Protein AF-A0AAD9CSC2-F1 (afdb_monomer)

Secondary structure (DSSP, 8-state):
----------HHHHHHHHHHHHHHHHHTT--GGGGG-HHHHHHHHHH-TT--PPPHHHHHHHHHHHHHHHHHHHHHHHTT-S--------TTTS-HHHHHHHHHHHHHHHH-HHHHHHHHHHHHHTT----PPPPP-TT-TTHHHHHHHHHHHTHHHHHHHHHHHT--PPPPPHHHHHHHHHHHHHHHHHHHHHHHHHHHHHHHHHS------------------

Foldseek 3Di:
DDPDPPDPDDPVVLVVVLVVVLCCCVVVVNDLCCLVDPVSVVVVCVVPVPDDRDDSVVSVVVNVVVVVVVVVVVVVVVVPDPDDDDDDPPQPPQCPPLLVLLLVLLVCCVVDPLLLVQLQVLCVVVVHPRDHQQHADPVDPCSSLSNLVVCLVSVVSSVVSVVVPPDPRDDRDPVSSVSSVVSSVVCVVVVVVVVVVVVVVVVVVVPPPPDPPPDPDDDDDDDDD

Sequence (225 aa):
MFMARYHKRNWVTRKQDLEALVNLILIDTQPFNVVEDVGFRAFVALLDPNYVVPTRQAIKAMVEARYVQERNTAIAEMQKVAAVSLTSDMWMSINMDAYLAARQLVGYFRTSTLAKEKLVLVQKQLGRPTLKLLQEVETHWNSTFHMLQCLVDLREPVGAALASLNTEITTLTSAEFTTISGCLSLQSSFNDATIELSEEKKAATREAPHAPIYEHHVIGNATGP

Mean predicted aligned error: 16.3 Å

Structure (mmCIF, N/CA/C/O backbone):
data_AF-A0AAD9CSC2-F1
#
_entry.id   AF-A0AAD9CSC2-F1
#
loop_
_atom_site.group_PDB
_atom_site.id
_atom_site.type_symbol
_atom_site.label_atom_id
_atom_site.label_alt_id
_atom_site.label_comp_id
_atom_site.label_asym_id
_atom_site.label_entity_id
_atom_site.label_seq_id
_atom_site.pdbx_PDB_ins_code
_atom_site.Cartn_x
_atom_site.Cartn_y
_atom_site.Cartn_z
_atom_site.occupancy
_atom_site.B_iso_or_equiv
_atom_site.auth_seq_id
_atom_site.auth_comp_id
_atom_site.auth_asym_id
_atom_site.auth_atom_id
_atom_site.pdbx_PDB_model_num
ATOM 1 N N . MET A 1 1 ? 35.248 -23.290 -43.717 1.00 34.38 1 MET A N 1
ATOM 2 C CA . MET A 1 1 ? 35.198 -21.841 -44.006 1.00 34.38 1 MET A CA 1
ATOM 3 C C . MET A 1 1 ? 33.730 -21.441 -44.144 1.00 34.38 1 MET A C 1
ATOM 5 O O . MET A 1 1 ? 33.169 -21.535 -45.225 1.00 34.38 1 MET A O 1
ATOM 9 N N . PHE A 1 2 ? 33.065 -21.132 -43.025 1.00 36.50 2 PHE A N 1
ATOM 10 C CA . PHE A 1 2 ? 31.657 -20.716 -43.013 1.00 36.50 2 PHE A CA 1
ATOM 11 C C . PHE A 1 2 ? 31.607 -19.207 -43.271 1.00 36.50 2 PHE A C 1
ATOM 13 O O . PHE A 1 2 ? 31.983 -18.412 -42.415 1.00 36.50 2 PHE A O 1
ATOM 20 N N . MET A 1 3 ? 31.201 -18.811 -44.476 1.00 38.84 3 MET A N 1
ATOM 21 C CA . MET A 1 3 ? 30.923 -17.414 -44.802 1.00 38.84 3 MET A CA 1
ATOM 22 C C . MET A 1 3 ? 29.600 -17.015 -44.143 1.00 38.84 3 MET A C 1
ATOM 24 O O . MET A 1 3 ? 28.523 -17.322 -44.659 1.00 38.84 3 MET A O 1
ATOM 28 N N . ALA A 1 4 ? 29.677 -16.354 -42.986 1.00 45.41 4 ALA A N 1
ATOM 29 C CA . ALA A 1 4 ? 28.527 -15.699 -42.380 1.00 45.41 4 ALA A CA 1
ATOM 30 C C . ALA A 1 4 ? 28.034 -14.607 -43.340 1.00 45.41 4 ALA A C 1
ATOM 32 O O . ALA A 1 4 ? 28.726 -13.624 -43.608 1.00 45.41 4 ALA A O 1
ATOM 33 N N . ARG A 1 5 ? 26.841 -14.810 -43.902 1.00 44.81 5 ARG A N 1
ATOM 34 C CA . ARG A 1 5 ? 26.153 -13.810 -44.718 1.00 44.81 5 ARG A CA 1
ATOM 35 C C . ARG A 1 5 ? 25.786 -12.640 -43.805 1.00 44.81 5 ARG A C 1
ATOM 37 O O . ARG A 1 5 ? 24.760 -12.687 -43.135 1.00 44.81 5 ARG A O 1
ATOM 44 N N . TYR A 1 6 ? 26.611 -11.598 -43.777 1.00 46.75 6 TYR A N 1
ATOM 45 C CA . TYR A 1 6 ? 26.253 -10.325 -43.155 1.00 46.75 6 TYR A CA 1
ATOM 46 C C . TYR A 1 6 ? 25.091 -9.707 -43.944 1.00 46.75 6 TYR A C 1
ATOM 48 O O . TYR A 1 6 ? 25.280 -9.088 -44.992 1.00 46.75 6 TYR A O 1
ATOM 56 N N . HIS A 1 7 ? 23.862 -9.907 -43.469 1.00 55.88 7 HIS A N 1
ATOM 57 C CA . HIS A 1 7 ? 22.732 -9.093 -43.900 1.00 55.88 7 HIS A CA 1
ATOM 58 C C . HIS A 1 7 ? 22.972 -7.656 -43.426 1.00 55.88 7 HIS A C 1
ATOM 60 O O . HIS A 1 7 ? 23.158 -7.412 -42.235 1.00 55.88 7 HIS A O 1
ATOM 66 N N . LYS A 1 8 ? 22.983 -6.694 -44.359 1.00 54.44 8 LYS A N 1
ATOM 67 C CA . LYS A 1 8 ? 22.978 -5.264 -44.023 1.00 54.44 8 LYS A CA 1
ATOM 68 C C . LYS A 1 8 ? 21.738 -4.977 -43.172 1.00 54.44 8 LYS A C 1
ATOM 70 O O . LYS A 1 8 ? 20.613 -5.106 -43.646 1.00 54.44 8 LYS A O 1
ATOM 75 N N . ARG A 1 9 ? 21.964 -4.637 -41.905 1.00 58.47 9 ARG A N 1
ATOM 76 C CA . ARG A 1 9 ? 20.933 -4.395 -40.892 1.00 58.47 9 ARG A CA 1
ATOM 77 C C . ARG A 1 9 ? 20.333 -2.998 -41.115 1.00 58.47 9 ARG A C 1
ATOM 79 O O . ARG A 1 9 ? 21.061 -2.006 -41.136 1.00 58.47 9 ARG A O 1
ATOM 86 N N . ASN A 1 10 ? 19.018 -2.914 -41.324 1.00 62.28 10 ASN A N 1
ATOM 87 C CA . ASN A 1 10 ? 18.316 -1.660 -41.635 1.00 62.28 10 ASN A CA 1
ATOM 88 C C . ASN A 1 10 ? 17.785 -0.966 -40.363 1.00 62.28 10 ASN A C 1
ATOM 90 O O . ASN A 1 10 ? 17.819 -1.515 -39.264 1.00 62.28 10 ASN A O 1
ATOM 94 N N . TRP A 1 11 ? 17.282 0.269 -40.497 1.00 55.19 11 TRP A N 1
ATOM 95 C CA . TRP A 1 11 ? 16.770 1.075 -39.371 1.00 55.19 11 TRP A CA 1
ATOM 96 C C . TRP A 1 11 ? 15.609 0.406 -38.613 1.00 55.19 11 TRP A C 1
ATOM 98 O O . TRP A 1 11 ? 15.526 0.522 -37.394 1.00 55.19 11 TRP A O 1
ATOM 108 N N . VAL A 1 12 ? 14.781 -0.370 -39.322 1.00 61.38 12 VAL A N 1
ATOM 109 C CA . VAL A 1 12 ? 13.680 -1.164 -38.749 1.00 61.38 12 VAL A CA 1
ATOM 110 C C . VAL A 1 12 ? 14.190 -2.158 -37.702 1.00 61.38 12 VAL A C 1
ATOM 112 O O . VAL A 1 12 ? 13.632 -2.236 -36.613 1.00 61.38 12 VAL A O 1
ATOM 115 N N . THR A 1 13 ? 15.300 -2.843 -37.984 1.00 71.06 13 THR A N 1
ATOM 116 C CA . THR A 1 13 ? 15.887 -3.827 -37.065 1.00 71.06 13 THR A CA 1
ATOM 117 C C . THR A 1 13 ? 16.428 -3.161 -35.800 1.00 71.06 13 THR A C 1
ATOM 119 O O . THR A 1 13 ? 16.205 -3.660 -34.707 1.00 71.06 13 THR A O 1
ATOM 122 N N . ARG A 1 14 ? 17.037 -1.971 -35.915 1.00 76.12 14 ARG A N 1
ATOM 123 C CA . ARG A 1 14 ? 17.530 -1.223 -34.742 1.00 76.12 14 ARG A CA 1
ATOM 124 C C . ARG A 1 14 ? 16.412 -0.815 -33.786 1.00 76.12 14 ARG A C 1
ATOM 126 O O . ARG A 1 14 ? 16.603 -0.859 -32.576 1.00 76.12 14 ARG A O 1
ATOM 133 N N . LYS A 1 15 ? 15.250 -0.422 -34.316 1.00 81.19 15 LYS A N 1
ATOM 134 C CA . LYS A 1 15 ? 14.079 -0.104 -33.489 1.00 81.19 15 LYS A CA 1
ATOM 135 C C . LYS A 1 15 ? 13.580 -1.345 -32.735 1.00 81.19 15 LYS A C 1
ATOM 137 O O . LYS A 1 15 ? 13.304 -1.249 -31.546 1.00 81.19 15 LYS A O 1
ATOM 142 N N . GLN A 1 16 ? 13.538 -2.497 -33.404 1.00 86.00 16 GLN A N 1
ATOM 143 C CA . GLN A 1 16 ? 13.148 -3.773 -32.793 1.00 86.00 16 GLN A CA 1
ATOM 144 C C . GLN A 1 16 ? 14.124 -4.209 -31.691 1.00 86.00 16 GLN A C 1
ATOM 146 O O . GLN A 1 16 ? 13.689 -4.630 -30.624 1.00 86.00 16 GLN A O 1
ATOM 151 N N . ASP A 1 17 ? 15.431 -4.046 -31.913 1.00 87.56 17 ASP A N 1
ATOM 152 C CA . ASP A 1 17 ? 16.462 -4.358 -30.914 1.00 87.56 17 ASP A CA 1
ATOM 153 C C . ASP A 1 17 ? 16.302 -3.501 -29.646 1.00 87.56 17 ASP A C 1
ATOM 155 O O . ASP A 1 17 ? 16.429 -3.989 -28.524 1.00 87.56 17 ASP A O 1
ATOM 159 N N . LEU A 1 18 ? 15.988 -2.212 -29.820 1.00 89.12 18 LEU A N 1
ATOM 160 C CA . LEU A 1 18 ? 15.720 -1.289 -28.716 1.00 89.12 18 LEU A CA 1
ATOM 161 C C . LEU A 1 18 ? 14.437 -1.647 -27.955 1.00 89.12 18 LEU A C 1
ATOM 163 O O . LEU A 1 18 ? 14.430 -1.618 -26.726 1.00 89.12 18 LEU A O 1
ATOM 167 N N . GLU A 1 19 ? 13.362 -2.001 -28.660 1.00 90.94 19 GLU A N 1
ATOM 168 C CA . GLU A 1 19 ? 12.115 -2.463 -28.036 1.00 90.94 19 GLU A CA 1
ATOM 169 C C . GLU A 1 19 ? 12.331 -3.758 -27.241 1.00 90.94 19 GLU A C 1
ATOM 171 O O . GLU A 1 19 ? 11.846 -3.874 -26.114 1.00 90.94 19 GLU A O 1
ATOM 176 N N . ALA A 1 20 ? 13.107 -4.702 -27.780 1.00 92.38 20 ALA A N 1
ATOM 177 C CA . ALA A 1 20 ? 13.471 -5.936 -27.090 1.00 92.38 20 ALA A CA 1
ATOM 178 C C . ALA A 1 20 ? 14.294 -5.665 -25.821 1.00 92.38 20 ALA A C 1
ATOM 180 O O . ALA A 1 20 ? 14.020 -6.257 -24.780 1.00 92.38 20 ALA A O 1
ATOM 181 N N . LEU A 1 21 ? 15.244 -4.727 -25.873 1.00 93.25 21 LEU A N 1
ATOM 182 C CA . LEU A 1 21 ? 16.028 -4.327 -24.704 1.00 93.25 21 LEU A CA 1
ATOM 183 C C . LEU A 1 21 ? 15.161 -3.673 -23.617 1.00 93.25 21 LEU A C 1
ATOM 185 O O . LEU A 1 21 ? 15.315 -3.977 -22.437 1.00 93.25 21 LEU A O 1
ATOM 189 N N . VAL A 1 22 ? 14.217 -2.808 -23.997 1.00 92.56 22 VAL A N 1
ATOM 190 C CA . VAL A 1 22 ? 13.257 -2.224 -23.045 1.00 92.56 22 VAL A CA 1
ATOM 191 C C . VAL A 1 22 ? 12.353 -3.310 -22.449 1.00 92.56 22 VAL A C 1
ATOM 193 O O . VAL A 1 22 ? 12.073 -3.274 -21.254 1.00 92.56 22 VAL A O 1
ATOM 196 N N . ASN A 1 23 ? 11.918 -4.290 -23.247 1.00 92.50 23 ASN A N 1
ATOM 197 C CA . ASN A 1 23 ? 11.136 -5.430 -22.760 1.00 92.50 23 ASN A CA 1
ATOM 198 C C . ASN A 1 23 ? 11.913 -6.280 -21.755 1.00 92.50 23 ASN A C 1
ATOM 200 O O . ASN A 1 23 ? 11.358 -6.577 -20.708 1.00 92.50 23 ASN A O 1
ATOM 204 N N . LEU A 1 24 ? 13.176 -6.614 -22.032 1.00 93.75 24 LEU A N 1
ATOM 205 C CA . LEU A 1 24 ? 14.045 -7.337 -21.096 1.00 93.75 24 LEU A CA 1
ATOM 206 C C . LEU A 1 24 ? 14.066 -6.640 -19.726 1.00 93.75 24 LEU A C 1
ATOM 208 O O . LEU A 1 24 ? 13.905 -7.264 -18.686 1.00 93.75 24 LEU A O 1
ATOM 212 N N . ILE A 1 25 ? 14.204 -5.315 -19.728 1.00 91.69 25 ILE A N 1
ATOM 213 C CA . ILE A 1 25 ? 14.265 -4.529 -18.496 1.00 91.69 25 ILE A CA 1
ATOM 214 C C . ILE A 1 25 ? 12.928 -4.522 -17.750 1.00 91.69 25 ILE A C 1
ATOM 216 O O . ILE A 1 25 ? 12.909 -4.665 -16.530 1.00 91.69 25 ILE A O 1
ATOM 220 N N . LEU A 1 26 ? 11.816 -4.353 -18.466 1.00 88.12 26 LEU A N 1
ATOM 221 C CA . LEU A 1 26 ? 10.492 -4.243 -17.853 1.00 88.12 26 LEU A CA 1
ATOM 222 C C . LEU A 1 26 ? 9.924 -5.590 -17.402 1.00 88.12 26 LEU A C 1
ATOM 224 O O . LEU A 1 26 ? 9.388 -5.677 -16.303 1.00 88.12 26 LEU A O 1
ATOM 228 N N . ILE A 1 27 ? 10.023 -6.616 -18.248 1.00 87.88 27 ILE A N 1
ATOM 229 C CA . ILE A 1 27 ? 9.449 -7.944 -18.001 1.00 87.88 27 ILE A CA 1
ATOM 230 C C . ILE A 1 27 ? 10.245 -8.660 -16.913 1.00 87.88 27 ILE A C 1
ATOM 232 O O . ILE A 1 27 ? 9.653 -9.185 -15.975 1.00 87.88 27 ILE A O 1
ATOM 236 N N . ASP A 1 28 ? 11.575 -8.612 -16.995 1.00 91.38 28 ASP A N 1
ATOM 237 C CA . ASP A 1 28 ? 12.443 -9.324 -16.054 1.00 91.38 28 ASP A CA 1
ATOM 238 C C . ASP A 1 28 ? 12.885 -8.439 -14.882 1.00 91.38 28 ASP A C 1
ATOM 240 O O . ASP A 1 28 ? 13.751 -8.826 -14.095 1.00 91.38 28 ASP A O 1
ATOM 244 N N . THR A 1 29 ? 12.301 -7.243 -14.747 1.00 87.88 29 THR A N 1
ATOM 245 C CA . THR A 1 29 ? 12.547 -6.290 -13.648 1.00 87.88 29 THR A CA 1
ATOM 246 C C . THR A 1 29 ? 14.028 -5.952 -13.438 1.00 87.88 29 THR A C 1
ATOM 248 O O . THR A 1 29 ? 14.496 -5.772 -12.313 1.00 87.88 29 THR A O 1
ATOM 251 N N . GLN A 1 30 ? 14.793 -5.872 -14.528 1.00 91.81 30 GLN A N 1
ATOM 252 C CA . GLN A 1 30 ? 16.227 -5.602 -14.453 1.00 91.81 30 GLN A CA 1
ATOM 253 C C . GLN A 1 30 ? 16.498 -4.146 -14.062 1.00 91.81 30 GLN A C 1
ATOM 255 O O . GLN A 1 30 ? 15.767 -3.234 -14.465 1.00 91.81 30 GLN A O 1
ATOM 260 N N . PRO A 1 31 ? 17.579 -3.875 -13.317 1.00 92.50 31 PRO A N 1
ATOM 261 C CA . PRO A 1 31 ? 17.942 -2.508 -12.998 1.00 92.50 31 PRO A CA 1
ATOM 262 C C . PRO A 1 31 ? 18.424 -1.780 -14.264 1.00 92.50 31 PRO A C 1
ATOM 264 O O . PRO A 1 31 ? 19.089 -2.348 -15.128 1.00 92.50 31 PRO A O 1
ATOM 267 N N . PHE A 1 32 ? 18.119 -0.483 -14.389 1.00 89.62 32 PHE A N 1
ATOM 268 C CA . PHE A 1 32 ? 18.434 0.283 -15.609 1.00 89.62 32 PHE A CA 1
ATOM 269 C C . PHE A 1 32 ? 19.929 0.376 -15.936 1.00 89.62 32 PHE A C 1
ATOM 271 O O . PHE A 1 32 ? 20.283 0.718 -17.061 1.00 89.62 32 PHE A O 1
ATOM 278 N N . ASN A 1 33 ? 20.806 0.127 -14.965 1.00 90.88 33 ASN A N 1
ATOM 279 C CA . ASN A 1 33 ? 22.251 0.101 -15.171 1.00 90.88 33 ASN A CA 1
ATOM 280 C C . ASN A 1 33 ? 22.751 -1.202 -15.816 1.00 90.88 33 ASN A C 1
ATOM 282 O O . ASN A 1 33 ? 23.925 -1.253 -16.153 1.00 90.88 33 ASN A O 1
ATOM 286 N N . VAL A 1 34 ? 21.898 -2.203 -16.078 1.00 94.06 34 VAL A N 1
ATOM 287 C CA . VAL A 1 34 ? 22.306 -3.444 -16.770 1.00 94.06 34 VAL A CA 1
ATOM 288 C C . VAL A 1 34 ? 22.978 -3.170 -18.121 1.00 94.06 34 VAL A C 1
ATOM 290 O O . VAL A 1 34 ? 23.914 -3.852 -18.527 1.00 94.06 34 VAL A O 1
ATOM 293 N N . VAL A 1 35 ? 22.570 -2.094 -18.803 1.00 94.94 35 VAL A N 1
ATOM 294 C CA . VAL A 1 35 ? 23.167 -1.658 -20.077 1.00 94.94 35 VAL A CA 1
ATOM 295 C C . VAL A 1 35 ? 24.587 -1.105 -19.927 1.00 94.94 35 VAL A C 1
ATOM 297 O O . VAL A 1 35 ? 25.286 -0.899 -20.917 1.00 94.94 35 VAL A O 1
ATOM 300 N N . GLU A 1 36 ? 25.030 -0.835 -18.703 1.00 94.38 36 GLU A N 1
ATOM 301 C CA . GLU A 1 36 ? 26.369 -0.353 -18.362 1.00 94.38 36 GLU A CA 1
ATOM 302 C C . GLU A 1 36 ? 27.297 -1.484 -17.906 1.00 94.38 36 GLU A C 1
ATOM 304 O O . GLU A 1 36 ? 28.515 -1.309 -17.965 1.00 94.38 36 GLU A O 1
ATOM 309 N N . ASP A 1 37 ? 26.752 -2.654 -17.571 1.00 95.94 37 ASP A N 1
ATOM 310 C CA . ASP A 1 37 ? 27.518 -3.789 -17.071 1.00 95.94 37 ASP A CA 1
ATOM 311 C C . ASP A 1 37 ? 28.494 -4.342 -18.116 1.00 95.94 37 ASP A C 1
ATOM 313 O O . ASP A 1 37 ? 28.163 -4.565 -19.286 1.00 95.94 37 ASP A O 1
ATOM 317 N N . VAL A 1 38 ? 29.720 -4.627 -17.668 1.00 97.00 38 VAL A N 1
ATOM 318 C CA . VAL A 1 38 ? 30.814 -5.095 -18.535 1.00 97.00 38 VAL A CA 1
ATOM 319 C C . VAL A 1 38 ? 30.457 -6.418 -19.217 1.00 97.00 38 VAL A C 1
ATOM 321 O O . VAL A 1 38 ? 30.664 -6.565 -20.421 1.00 97.00 38 VAL A O 1
ATOM 324 N N . GLY A 1 39 ? 29.883 -7.367 -18.468 1.00 97.25 39 GLY A N 1
ATOM 325 C CA . GLY A 1 39 ? 29.480 -8.672 -18.998 1.00 97.25 39 GLY A CA 1
ATOM 326 C C . GLY A 1 39 ? 28.362 -8.565 -20.035 1.00 97.25 39 GLY A C 1
ATOM 327 O O . GLY A 1 39 ? 28.446 -9.181 -21.096 1.00 97.25 39 GLY A O 1
ATOM 328 N N . PHE A 1 40 ? 27.358 -7.724 -19.772 1.00 95.75 40 PHE A N 1
ATOM 329 C CA . PHE A 1 40 ? 26.258 -7.486 -20.703 1.00 95.75 40 PHE A CA 1
ATOM 330 C C . PHE A 1 40 ? 26.754 -6.848 -22.007 1.00 95.75 40 PHE A C 1
ATOM 332 O O . PHE A 1 40 ? 26.443 -7.330 -23.095 1.00 95.75 40 PHE A O 1
ATOM 339 N N . ARG A 1 41 ? 27.604 -5.818 -21.921 1.00 95.81 41 ARG A N 1
ATOM 340 C CA . ARG A 1 41 ? 28.205 -5.175 -23.102 1.00 95.81 41 ARG A CA 1
ATOM 341 C C . ARG A 1 41 ? 29.067 -6.136 -23.915 1.00 95.81 41 ARG A C 1
ATOM 343 O O . ARG A 1 41 ? 28.985 -6.121 -25.140 1.00 95.81 41 ARG A O 1
ATOM 350 N N . ALA A 1 42 ? 29.865 -6.974 -23.252 1.00 96.12 42 ALA A N 1
ATOM 351 C CA . ALA A 1 42 ? 30.676 -7.986 -23.923 1.00 96.12 42 ALA A CA 1
ATOM 352 C C . ALA A 1 42 ? 29.799 -9.011 -24.660 1.00 96.12 42 ALA A C 1
ATOM 354 O O . ALA A 1 42 ? 30.068 -9.338 -25.814 1.00 96.12 42 ALA A O 1
ATOM 355 N N . PHE A 1 43 ? 28.718 -9.466 -24.024 1.00 95.38 43 PHE A N 1
ATOM 356 C CA . PHE A 1 43 ? 27.745 -10.365 -24.638 1.00 95.38 43 PHE A CA 1
ATOM 357 C C . PHE A 1 43 ? 27.076 -9.740 -25.869 1.00 95.38 43 PHE A C 1
ATOM 359 O O . PHE A 1 43 ? 27.062 -10.350 -26.936 1.00 95.38 43 PHE A O 1
ATOM 366 N N . VAL A 1 44 ? 26.585 -8.501 -25.763 1.00 93.38 44 VAL A N 1
ATOM 367 C CA . VAL A 1 44 ? 25.945 -7.806 -26.891 1.00 93.38 44 VAL A CA 1
ATOM 368 C C . VAL A 1 44 ? 26.932 -7.567 -28.034 1.00 93.38 44 VAL A C 1
ATOM 370 O O . VAL A 1 44 ? 26.575 -7.784 -29.188 1.00 93.38 44 VAL A O 1
ATOM 373 N N . ALA A 1 45 ? 28.182 -7.205 -27.734 1.00 91.94 45 ALA A N 1
ATOM 374 C CA . ALA A 1 45 ? 29.220 -7.021 -28.748 1.00 91.94 45 ALA A CA 1
ATOM 375 C C . ALA A 1 45 ? 29.557 -8.320 -29.503 1.00 91.94 45 ALA A C 1
ATOM 377 O O . ALA A 1 45 ? 29.900 -8.263 -30.682 1.00 91.94 45 ALA A O 1
ATOM 378 N N . LEU A 1 46 ? 29.442 -9.487 -28.854 1.00 92.31 46 LEU A N 1
ATOM 379 C CA . LEU A 1 46 ? 29.586 -10.789 -29.517 1.00 92.31 46 LEU A CA 1
ATOM 380 C C . LEU A 1 46 ? 28.399 -11.110 -30.435 1.00 92.31 46 LEU A C 1
ATOM 382 O O . LEU A 1 46 ? 28.593 -11.731 -31.479 1.00 92.31 46 LEU A O 1
ATOM 386 N N . LEU A 1 47 ? 27.185 -10.701 -30.054 1.00 89.25 47 LEU A N 1
ATOM 387 C CA . LEU A 1 47 ? 25.973 -10.916 -30.850 1.00 89.25 47 LEU A CA 1
ATOM 388 C C . LEU A 1 47 ? 25.890 -9.978 -32.060 1.00 89.25 47 LEU A C 1
ATOM 390 O O . LEU A 1 47 ? 25.570 -10.415 -33.165 1.00 89.25 47 LEU A O 1
ATOM 394 N N . ASP A 1 48 ? 26.157 -8.691 -31.852 1.00 86.06 48 ASP A N 1
ATOM 395 C CA . ASP A 1 48 ? 26.233 -7.686 -32.906 1.00 86.06 48 ASP A CA 1
ATOM 396 C C . ASP A 1 48 ? 27.296 -6.628 -32.568 1.00 86.06 48 ASP A C 1
ATOM 398 O O . ASP A 1 48 ? 27.025 -5.688 -31.814 1.00 86.06 48 ASP A O 1
ATOM 402 N N . PRO A 1 49 ? 28.488 -6.718 -33.184 1.00 88.25 49 PRO A N 1
ATOM 403 C CA . PRO A 1 49 ? 29.563 -5.753 -32.973 1.00 88.25 49 PRO A CA 1
ATOM 404 C C . PRO A 1 49 ? 29.214 -4.313 -33.374 1.00 88.25 49 PRO A C 1
ATOM 406 O O . PRO A 1 49 ? 29.869 -3.377 -32.923 1.00 88.25 49 PRO A O 1
ATOM 409 N N . ASN A 1 50 ? 28.215 -4.117 -34.242 1.00 86.56 50 ASN A N 1
ATOM 410 C CA . ASN A 1 50 ? 27.806 -2.791 -34.712 1.00 86.56 50 ASN A CA 1
ATOM 411 C C . ASN A 1 50 ? 26.669 -2.193 -33.874 1.00 86.56 50 ASN A C 1
ATOM 413 O O . ASN A 1 50 ? 26.281 -1.042 -34.102 1.00 86.56 50 ASN A O 1
ATOM 417 N N . TYR A 1 51 ? 26.101 -2.956 -32.938 1.00 86.62 51 TYR A N 1
ATOM 418 C CA . TYR A 1 51 ? 25.054 -2.457 -32.064 1.00 86.62 51 TYR A CA 1
ATOM 419 C C . TYR A 1 51 ? 25.658 -1.620 -30.937 1.00 86.62 51 TYR A C 1
ATOM 421 O O . TYR A 1 51 ? 26.417 -2.100 -30.095 1.00 86.62 51 TYR A O 1
ATOM 429 N N . VAL A 1 52 ? 25.286 -0.343 -30.902 1.00 89.19 52 VAL A N 1
ATOM 430 C CA . VAL A 1 52 ? 25.681 0.561 -29.824 1.00 89.19 52 VAL A CA 1
ATOM 431 C C . VAL A 1 52 ? 24.652 0.455 -28.710 1.00 89.19 52 VAL A C 1
ATOM 433 O O . VAL A 1 52 ? 23.523 0.926 -28.853 1.00 89.19 52 VAL A O 1
ATOM 436 N N . VAL A 1 53 ? 25.060 -0.153 -27.597 1.00 92.44 53 VAL A N 1
ATOM 437 C CA . VAL A 1 53 ? 24.220 -0.268 -26.402 1.00 92.44 53 VAL A CA 1
ATOM 438 C C . VAL A 1 53 ? 23.847 1.137 -25.899 1.00 92.44 53 VAL A C 1
ATOM 440 O O . VAL A 1 53 ? 24.753 1.942 -25.649 1.00 92.44 53 VAL A O 1
ATOM 443 N N . PRO A 1 54 ? 22.546 1.450 -25.741 1.00 93.75 54 PRO A N 1
ATOM 444 C CA . PRO A 1 54 ? 22.092 2.746 -25.248 1.00 93.75 54 PRO A CA 1
ATOM 445 C C . PRO A 1 54 ? 22.601 3.064 -23.842 1.00 93.75 54 PRO A C 1
ATOM 447 O O . PRO A 1 54 ? 22.937 2.179 -23.056 1.00 93.75 54 PRO A O 1
ATOM 450 N N . THR A 1 55 ? 22.611 4.350 -23.499 1.00 94.44 55 THR A N 1
ATOM 451 C CA . THR A 1 55 ? 22.912 4.782 -22.131 1.00 94.44 55 THR A CA 1
ATOM 452 C C . THR A 1 55 ? 21.730 4.518 -21.206 1.00 94.44 55 THR A C 1
ATOM 454 O O . THR A 1 55 ? 20.573 4.480 -21.641 1.00 94.44 55 THR A O 1
ATOM 457 N N . ARG A 1 56 ? 21.998 4.421 -19.901 1.00 94.31 56 ARG A N 1
ATOM 458 C CA . ARG A 1 56 ? 20.951 4.319 -18.881 1.00 94.31 56 ARG A CA 1
ATOM 459 C C . ARG A 1 56 ? 19.914 5.443 -18.995 1.00 94.31 56 ARG A C 1
ATOM 461 O O . ARG A 1 56 ? 18.723 5.194 -18.826 1.00 94.31 56 ARG A O 1
ATOM 468 N N . GLN A 1 57 ? 20.338 6.675 -19.294 1.00 93.50 57 GLN A N 1
ATOM 469 C CA . GLN A 1 57 ? 19.426 7.814 -19.462 1.00 93.50 57 GLN A CA 1
ATOM 470 C C . GLN A 1 57 ? 18.514 7.640 -20.681 1.00 93.50 57 GLN A C 1
ATOM 472 O O . GLN A 1 57 ? 17.326 7.937 -20.589 1.00 93.50 57 GLN A O 1
ATOM 477 N N . ALA A 1 58 ? 19.044 7.130 -21.797 1.00 92.62 58 ALA A N 1
ATOM 478 C CA . ALA A 1 58 ? 18.246 6.858 -22.989 1.00 92.62 58 ALA A CA 1
ATOM 479 C C . ALA A 1 58 ? 17.194 5.773 -22.716 1.00 92.62 58 ALA A C 1
ATOM 481 O O . ALA A 1 58 ? 16.022 5.967 -23.029 1.00 92.62 58 ALA A O 1
ATOM 482 N N . ILE A 1 59 ? 17.586 4.680 -22.053 1.00 93.38 59 ILE A N 1
ATOM 483 C CA . ILE A 1 59 ? 16.654 3.626 -21.629 1.00 93.38 59 ILE A CA 1
ATOM 484 C C . ILE A 1 59 ? 15.571 4.181 -20.707 1.00 93.38 59 ILE A C 1
ATOM 486 O O . ILE A 1 59 ? 14.392 3.911 -20.921 1.00 93.38 59 ILE A O 1
ATOM 490 N N . LYS A 1 60 ? 15.947 4.995 -19.714 1.00 92.12 60 LYS A N 1
ATOM 491 C CA . LYS A 1 60 ? 14.988 5.616 -18.797 1.00 92.12 60 LYS A CA 1
ATOM 492 C C . LYS A 1 60 ? 13.958 6.463 -19.551 1.00 92.12 60 LYS A C 1
ATOM 494 O O . LYS A 1 60 ? 12.763 6.283 -19.341 1.00 92.12 60 LYS A O 1
ATOM 499 N N . ALA A 1 61 ? 14.406 7.319 -20.470 1.00 92.94 61 ALA A N 1
ATOM 500 C CA . ALA A 1 61 ? 13.515 8.143 -21.286 1.00 92.94 61 ALA A CA 1
ATOM 501 C C . ALA A 1 61 ? 12.574 7.297 -22.165 1.00 92.94 61 ALA A C 1
ATOM 503 O O . ALA A 1 61 ? 11.399 7.623 -22.318 1.00 92.94 61 ALA A O 1
ATOM 504 N N . MET A 1 62 ? 13.066 6.183 -22.717 1.00 91.12 62 MET A N 1
ATOM 505 C CA . MET A 1 62 ? 12.247 5.253 -23.501 1.00 91.12 62 MET A CA 1
ATOM 506 C C . MET A 1 62 ? 11.189 4.541 -22.651 1.00 91.12 62 MET A C 1
ATOM 508 O O . MET A 1 62 ? 10.046 4.404 -23.086 1.00 91.12 62 MET A O 1
ATOM 512 N N . VAL A 1 63 ? 11.549 4.106 -21.441 1.00 91.12 63 VAL A N 1
ATOM 513 C CA . VAL A 1 63 ? 10.614 3.497 -20.484 1.00 91.12 63 VAL A CA 1
ATOM 514 C C . VAL A 1 63 ? 9.531 4.497 -20.078 1.00 91.12 63 VAL A C 1
ATOM 516 O O . VAL A 1 63 ? 8.350 4.159 -20.107 1.00 91.12 63 VAL A O 1
ATOM 519 N N . GLU A 1 64 ? 9.910 5.738 -19.764 1.00 91.88 64 GLU A N 1
ATOM 520 C CA . GLU A 1 64 ? 8.963 6.812 -19.443 1.00 91.88 64 GLU A CA 1
ATOM 521 C C . GLU A 1 64 ? 8.008 7.094 -20.612 1.00 91.88 64 GLU A C 1
ATOM 523 O O . GLU A 1 64 ? 6.795 7.174 -20.413 1.00 91.88 64 GLU A O 1
ATOM 528 N N . ALA A 1 65 ? 8.528 7.176 -21.841 1.00 90.50 65 ALA A N 1
ATOM 529 C CA . ALA A 1 65 ? 7.707 7.372 -23.034 1.00 90.50 65 ALA A CA 1
ATOM 530 C C . ALA A 1 65 ? 6.700 6.227 -23.234 1.00 90.50 65 ALA A C 1
ATOM 532 O O . ALA A 1 65 ? 5.521 6.480 -23.494 1.00 90.50 65 ALA A O 1
ATOM 533 N N . ARG A 1 66 ? 7.139 4.974 -23.051 1.00 88.56 66 ARG A N 1
ATOM 534 C CA . ARG A 1 66 ? 6.262 3.801 -23.136 1.00 88.56 66 ARG A CA 1
ATOM 535 C C . ARG A 1 66 ? 5.183 3.824 -22.059 1.00 88.56 66 ARG A C 1
ATOM 537 O O . ARG A 1 66 ? 4.021 3.604 -22.372 1.00 88.56 66 ARG A O 1
ATOM 544 N N . TYR A 1 67 ? 5.537 4.155 -20.819 1.00 88.62 67 TYR A N 1
ATOM 545 C CA . TYR A 1 67 ? 4.567 4.299 -19.733 1.00 88.62 67 TYR A CA 1
ATOM 546 C C . TYR A 1 67 ? 3.480 5.328 -20.070 1.00 88.62 67 TYR A C 1
ATOM 548 O O . TYR A 1 67 ? 2.295 5.048 -19.905 1.00 88.62 67 TYR A O 1
ATOM 556 N N . VAL A 1 68 ? 3.861 6.505 -20.581 1.00 92.50 68 VAL A N 1
ATOM 557 C CA . VAL A 1 68 ? 2.891 7.542 -20.965 1.00 92.50 68 VAL A CA 1
ATOM 558 C C . VAL A 1 68 ? 1.963 7.052 -22.077 1.00 92.50 68 VAL A C 1
ATOM 560 O O . VAL A 1 68 ? 0.758 7.293 -22.005 1.00 92.50 68 VAL A O 1
ATOM 563 N N . GLN A 1 69 ? 2.497 6.352 -23.080 1.00 88.88 69 GLN A N 1
ATOM 564 C CA . GLN A 1 69 ? 1.704 5.790 -24.174 1.00 88.88 69 GLN A CA 1
ATOM 565 C C . GLN A 1 69 ? 0.685 4.756 -23.670 1.00 88.88 69 GLN A C 1
ATOM 567 O O . GLN A 1 69 ? -0.505 4.871 -23.973 1.00 88.88 69 GLN A O 1
ATOM 572 N N . GLU A 1 70 ? 1.133 3.778 -22.882 1.00 86.19 70 GLU A N 1
ATOM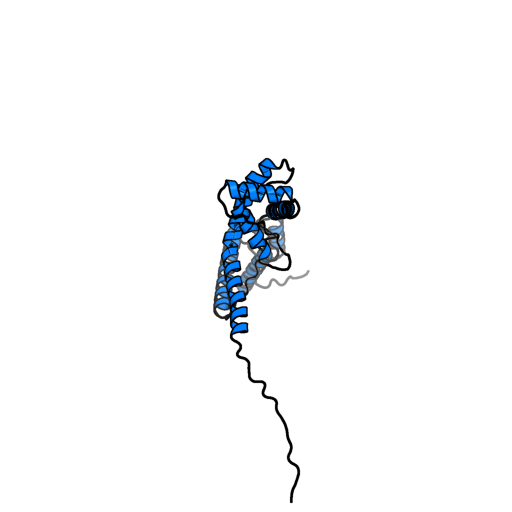 573 C CA . GLU A 1 70 ? 0.266 2.732 -22.323 1.00 86.19 70 GLU A CA 1
ATOM 574 C C . GLU A 1 70 ? -0.792 3.333 -21.391 1.00 86.19 70 GLU A C 1
ATOM 576 O O . GLU A 1 70 ? -1.975 3.021 -21.506 1.00 86.19 70 GLU A O 1
ATOM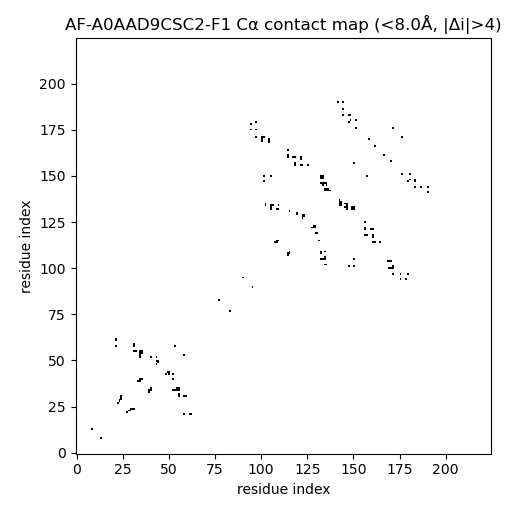 581 N N . ARG A 1 71 ? -0.406 4.285 -20.530 1.00 85.94 71 ARG A N 1
ATOM 582 C CA . ARG A 1 71 ? -1.333 5.004 -19.645 1.00 85.94 71 ARG A CA 1
ATOM 583 C C . ARG A 1 71 ? -2.420 5.729 -20.431 1.00 85.94 71 ARG A C 1
ATOM 585 O O . ARG A 1 71 ? -3.593 5.620 -20.091 1.00 85.94 71 ARG A O 1
ATOM 592 N N . ASN A 1 72 ? -2.045 6.489 -21.458 1.00 91.50 72 ASN A N 1
ATOM 593 C CA . ASN A 1 72 ? -3.013 7.241 -22.257 1.00 91.50 72 ASN A CA 1
ATOM 594 C C . ASN A 1 72 ? -3.970 6.295 -23.002 1.00 91.50 72 ASN A C 1
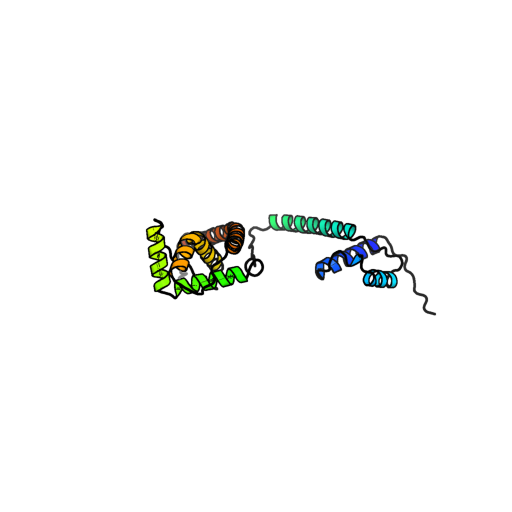ATOM 596 O O . ASN A 1 72 ? -5.159 6.589 -23.103 1.00 91.50 72 ASN A O 1
ATOM 600 N N . THR A 1 73 ? -3.468 5.147 -23.465 1.00 92.31 73 THR A N 1
ATOM 601 C CA . THR A 1 73 ? -4.285 4.090 -24.081 1.00 92.31 73 THR A CA 1
ATOM 602 C C . THR A 1 73 ? -5.270 3.504 -23.069 1.00 92.31 73 THR A C 1
ATOM 604 O O . THR A 1 73 ? -6.468 3.464 -23.335 1.00 92.31 73 THR A O 1
ATOM 607 N N . ALA A 1 74 ? -4.799 3.145 -21.872 1.00 83.62 74 ALA A N 1
ATOM 608 C CA . ALA A 1 74 ? -5.644 2.633 -20.796 1.00 83.62 74 ALA A CA 1
ATOM 609 C C . ALA A 1 74 ? -6.735 3.635 -20.380 1.00 83.62 74 ALA A C 1
ATOM 611 O O . ALA A 1 74 ? -7.883 3.243 -20.200 1.00 83.62 74 ALA A O 1
ATOM 612 N N . ILE A 1 75 ? -6.413 4.932 -20.286 1.00 84.69 75 ILE A N 1
ATOM 613 C CA . ILE A 1 75 ? -7.396 5.992 -19.997 1.00 84.69 75 ILE A CA 1
ATOM 614 C C . ILE A 1 75 ? -8.461 6.069 -21.096 1.00 84.69 75 ILE A C 1
ATOM 616 O O . ILE A 1 75 ? -9.648 6.158 -20.787 1.00 84.69 75 ILE A O 1
ATOM 620 N N . ALA A 1 76 ? -8.059 6.021 -22.368 1.00 91.25 76 ALA A N 1
ATOM 621 C CA . ALA A 1 76 ? -8.992 6.077 -23.490 1.00 91.25 76 ALA A CA 1
ATOM 622 C C . ALA A 1 76 ? -9.929 4.859 -23.531 1.00 91.25 76 ALA A C 1
ATOM 624 O O . ALA A 1 76 ? -11.109 5.010 -23.838 1.00 91.25 76 ALA A O 1
ATOM 625 N N . GLU A 1 77 ? -9.438 3.662 -23.199 1.00 86.19 77 GLU A N 1
ATOM 626 C CA . GLU A 1 77 ? -10.289 2.472 -23.067 1.00 86.19 77 GLU A CA 1
ATOM 627 C C . GLU A 1 77 ? -11.204 2.556 -21.838 1.00 86.19 77 GLU A C 1
ATOM 629 O O . GLU A 1 77 ? -12.383 2.215 -21.916 1.00 86.19 77 GLU A O 1
ATOM 634 N N . MET A 1 78 ? -10.706 3.095 -20.723 1.00 75.31 78 MET A N 1
ATOM 635 C CA . MET A 1 78 ? -11.485 3.285 -19.497 1.00 75.31 78 MET A CA 1
ATOM 636 C C . MET A 1 78 ? -12.646 4.277 -19.675 1.00 75.31 78 MET A C 1
ATOM 638 O O . MET A 1 78 ? -13.683 4.131 -19.040 1.00 75.31 78 MET A O 1
ATOM 642 N N . GLN A 1 79 ? -12.525 5.263 -20.567 1.00 82.06 79 GLN A N 1
ATOM 643 C CA . GLN A 1 79 ? -13.625 6.184 -20.886 1.00 82.06 79 GLN A CA 1
ATOM 644 C C . GLN A 1 79 ? -14.791 5.518 -21.633 1.00 82.06 79 GLN A C 1
ATOM 646 O O . GLN A 1 79 ? -15.881 6.083 -21.684 1.00 82.06 79 GLN A O 1
ATOM 651 N N . LYS A 1 80 ? -14.580 4.339 -22.230 1.00 87.62 80 LYS A N 1
ATOM 652 C CA . LYS A 1 80 ? -15.600 3.631 -23.021 1.00 87.62 80 LYS A CA 1
ATOM 653 C C . LYS A 1 80 ? -16.425 2.645 -22.196 1.00 87.62 80 LYS A C 1
ATOM 655 O O . LYS A 1 80 ? -17.440 2.155 -22.689 1.00 87.62 80 LYS A O 1
ATOM 660 N N . VAL A 1 81 ? -15.985 2.300 -20.986 1.00 82.00 81 VAL A N 1
ATOM 661 C CA . VAL A 1 81 ? -16.642 1.274 -20.167 1.00 82.00 81 VAL A CA 1
ATOM 662 C C . VAL A 1 81 ? -17.723 1.886 -19.277 1.00 82.00 81 VAL A C 1
ATOM 664 O O . VAL A 1 81 ? -17.531 2.937 -18.676 1.00 82.00 81 VAL A O 1
ATOM 667 N N . ALA A 1 82 ? -18.874 1.215 -19.188 1.00 76.12 82 ALA A N 1
ATOM 668 C CA . ALA A 1 82 ? -20.018 1.682 -18.398 1.00 76.12 82 ALA A CA 1
ATOM 669 C C . ALA A 1 82 ? -19.795 1.561 -16.881 1.00 76.12 82 ALA A C 1
ATOM 671 O O . ALA A 1 82 ? -20.404 2.290 -16.105 1.00 76.12 82 ALA A O 1
ATOM 672 N N . ALA A 1 83 ? -18.936 0.630 -16.466 1.00 64.88 83 ALA A N 1
ATOM 673 C CA . ALA A 1 83 ? -18.572 0.406 -15.077 1.00 64.88 83 ALA A CA 1
ATOM 674 C C . ALA A 1 83 ? -17.147 -0.150 -14.995 1.00 64.88 83 ALA A C 1
ATOM 676 O O . ALA A 1 83 ? -16.706 -0.892 -15.876 1.00 64.88 83 ALA A O 1
ATOM 677 N N . VAL A 1 84 ? -16.447 0.183 -13.913 1.00 64.69 84 VAL A N 1
ATOM 678 C CA . VAL A 1 84 ? -15.131 -0.362 -13.567 1.00 64.69 84 VAL A CA 1
ATOM 679 C C . VAL A 1 84 ? -15.195 -0.964 -12.170 1.00 64.69 84 VAL A C 1
ATOM 681 O O . VAL A 1 84 ? -15.786 -0.383 -11.266 1.00 64.69 84 VAL A O 1
ATOM 684 N N . SER A 1 85 ? -14.575 -2.127 -11.980 1.00 52.94 85 SER A N 1
ATOM 685 C CA . SER A 1 85 ? -14.317 -2.681 -10.651 1.00 52.94 85 SER A CA 1
ATOM 686 C C . SER A 1 85 ? -12.841 -2.504 -10.337 1.00 52.94 85 SER A C 1
ATOM 688 O O . SER A 1 85 ? -11.987 -3.023 -11.058 1.00 52.94 85 SER A O 1
ATOM 690 N N . LEU A 1 86 ? -12.535 -1.777 -9.269 1.00 57.00 86 LEU A N 1
ATOM 691 C CA . LEU A 1 86 ? -11.168 -1.584 -8.811 1.00 57.00 86 LEU A CA 1
ATOM 692 C C . LEU A 1 86 ? -10.892 -2.574 -7.681 1.00 57.00 86 LEU A C 1
ATOM 694 O O . LEU A 1 86 ? -11.575 -2.568 -6.662 1.00 57.00 86 LEU A O 1
ATOM 698 N N . THR A 1 87 ? -9.886 -3.421 -7.860 1.00 56.84 87 THR A N 1
ATOM 699 C CA . THR A 1 87 ? -9.419 -4.339 -6.819 1.00 56.84 87 THR A CA 1
ATOM 700 C C . THR A 1 87 ? -8.022 -3.911 -6.410 1.00 56.84 87 THR A C 1
ATOM 702 O O . THR A 1 87 ? -7.098 -3.986 -7.219 1.00 56.84 87 THR A O 1
ATOM 705 N N . SER A 1 88 ? -7.857 -3.441 -5.176 1.00 56.69 88 SER A N 1
ATOM 706 C CA . SER A 1 88 ? -6.535 -3.148 -4.637 1.00 56.69 88 SER A CA 1
ATOM 707 C C . SER A 1 88 ? -6.156 -4.198 -3.603 1.00 56.69 88 SER A C 1
ATOM 709 O O . SER A 1 88 ? -6.718 -4.248 -2.511 1.00 56.69 88 SER A O 1
ATOM 711 N N . ASP A 1 89 ? -5.171 -5.019 -3.954 1.00 52.41 89 ASP A N 1
ATOM 712 C CA . ASP A 1 89 ? -4.328 -5.718 -2.987 1.00 52.41 89 ASP A CA 1
ATOM 713 C C . ASP A 1 89 ? -3.389 -4.681 -2.350 1.00 52.41 89 ASP A C 1
ATOM 715 O O . ASP A 1 89 ? -2.237 -4.517 -2.742 1.00 52.41 89 ASP A O 1
ATOM 719 N N . MET A 1 90 ? -3.931 -3.868 -1.443 1.00 55.09 90 MET A N 1
ATOM 720 C CA . MET A 1 90 ? -3.159 -2.798 -0.799 1.00 55.09 90 MET A CA 1
ATOM 721 C C . MET A 1 90 ? -2.541 -3.255 0.521 1.00 55.09 90 MET A C 1
ATOM 723 O O . MET A 1 90 ? -1.553 -2.699 0.999 1.00 55.09 90 MET A O 1
ATOM 727 N N . TRP A 1 91 ? -3.163 -4.238 1.163 1.00 58.88 91 TRP A N 1
ATOM 728 C CA . TRP A 1 91 ? -2.903 -4.511 2.565 1.00 58.88 91 TRP A CA 1
ATOM 729 C C . TRP A 1 91 ? -1.673 -5.407 2.785 1.00 58.88 91 TRP A C 1
ATOM 731 O O . TRP A 1 91 ? -1.052 -5.335 3.842 1.00 58.88 91 TRP A O 1
ATOM 741 N N . MET A 1 92 ? -1.249 -6.180 1.774 1.00 52.25 92 MET A N 1
ATOM 742 C CA . MET A 1 92 ? -0.140 -7.131 1.925 1.00 52.25 92 MET A CA 1
ATOM 743 C C . MET A 1 92 ? 1.264 -6.513 1.829 1.00 52.25 92 MET A C 1
ATOM 745 O O . MET A 1 92 ? 2.226 -7.164 2.227 1.00 52.25 92 MET A O 1
ATOM 749 N N . SER A 1 93 ? 1.424 -5.279 1.329 1.00 55.41 93 SER A N 1
ATOM 750 C CA . SER A 1 93 ? 2.759 -4.772 0.956 1.00 55.41 93 SER A CA 1
ATOM 751 C C . SER A 1 93 ? 3.319 -3.636 1.815 1.00 55.41 93 SER A C 1
ATOM 753 O O . SER A 1 93 ? 4.535 -3.455 1.814 1.00 55.41 93 SER A O 1
ATOM 755 N N . ILE A 1 94 ? 2.497 -2.833 2.499 1.00 55.09 94 ILE A N 1
ATOM 756 C CA . ILE A 1 94 ? 2.990 -1.541 3.018 1.00 55.09 94 ILE A CA 1
ATOM 757 C C . ILE A 1 94 ? 3.403 -1.613 4.492 1.00 55.09 94 ILE A C 1
ATOM 759 O O . ILE A 1 94 ? 4.346 -0.917 4.864 1.00 55.09 94 ILE A O 1
ATOM 763 N N . ASN A 1 95 ? 2.786 -2.475 5.314 1.00 64.81 95 ASN A N 1
ATOM 764 C CA . ASN A 1 95 ? 3.293 -2.806 6.652 1.00 64.81 95 ASN A CA 1
ATOM 765 C C . ASN A 1 95 ? 2.559 -4.021 7.265 1.00 64.81 95 ASN A C 1
ATOM 767 O O . ASN A 1 95 ? 1.664 -3.858 8.099 1.00 64.81 95 ASN A O 1
ATOM 771 N N . MET A 1 96 ? 2.910 -5.241 6.837 1.00 74.44 96 MET A N 1
ATOM 772 C CA . MET A 1 96 ? 2.329 -6.468 7.411 1.00 74.44 96 MET A CA 1
ATOM 773 C C . MET A 1 96 ? 2.525 -6.541 8.929 1.00 74.44 96 MET A C 1
ATOM 775 O O . MET A 1 96 ? 1.630 -7.003 9.632 1.00 74.44 96 MET A O 1
ATOM 779 N N . ASP A 1 97 ? 3.632 -6.012 9.448 1.00 78.94 97 ASP A N 1
ATOM 780 C CA . ASP A 1 97 ? 3.911 -6.011 10.884 1.00 78.94 97 ASP A CA 1
ATOM 781 C C . ASP A 1 97 ? 2.927 -5.115 11.651 1.00 78.94 97 ASP A C 1
ATOM 783 O O . ASP A 1 97 ? 2.297 -5.573 12.607 1.00 78.94 97 ASP A O 1
ATOM 787 N N . ALA A 1 98 ? 2.689 -3.883 11.180 1.00 81.88 98 ALA A N 1
ATOM 788 C CA . ALA A 1 98 ? 1.698 -2.987 11.788 1.00 81.88 98 ALA A CA 1
ATOM 789 C C . ALA A 1 98 ? 0.279 -3.568 11.731 1.00 81.88 98 ALA A C 1
ATOM 791 O O . ALA A 1 98 ? -0.506 -3.419 12.669 1.00 81.88 98 ALA A O 1
ATOM 792 N N . TYR A 1 99 ? -0.065 -4.251 10.638 1.00 83.31 99 TYR A N 1
ATOM 793 C CA . TYR A 1 99 ? -1.343 -4.943 10.536 1.00 83.31 99 TYR A CA 1
ATOM 794 C C . TYR A 1 99 ? -1.475 -6.081 11.547 1.00 83.31 99 TYR A C 1
ATOM 796 O O . TYR A 1 99 ? -2.487 -6.173 12.246 1.00 83.31 99 TYR A O 1
ATOM 804 N N . LEU A 1 100 ? -0.472 -6.955 11.628 1.00 85.12 100 LEU A N 1
ATOM 805 C CA . LEU A 1 100 ? -0.481 -8.091 12.543 1.00 85.12 100 LEU A CA 1
ATOM 806 C C . LEU A 1 100 ? -0.536 -7.613 13.999 1.00 85.12 100 LEU A C 1
ATOM 808 O O . LEU A 1 100 ? -1.313 -8.157 14.788 1.00 85.12 100 LEU A O 1
ATOM 812 N N . ALA A 1 101 ? 0.190 -6.543 14.333 1.00 85.88 101 ALA A N 1
ATOM 813 C CA . ALA A 1 101 ? 0.114 -5.887 15.635 1.00 85.88 101 ALA A CA 1
ATOM 814 C C . ALA A 1 101 ? -1.292 -5.321 15.911 1.00 85.88 101 ALA A C 1
ATOM 816 O O . ALA A 1 101 ? -1.853 -5.553 16.985 1.00 85.88 101 ALA A O 1
ATOM 817 N N . ALA A 1 102 ? -1.919 -4.655 14.933 1.00 87.81 102 ALA A N 1
ATOM 818 C CA . ALA A 1 102 ? -3.297 -4.175 15.052 1.00 87.81 102 ALA A CA 1
ATOM 819 C C . ALA A 1 102 ? -4.293 -5.328 15.289 1.00 87.81 102 ALA A C 1
ATOM 821 O O . ALA A 1 102 ? -5.126 -5.239 16.196 1.00 87.81 102 ALA A O 1
ATOM 822 N N . ARG A 1 103 ? -4.179 -6.438 14.540 1.00 88.25 103 ARG A N 1
ATOM 823 C CA . ARG A 1 103 ? -4.993 -7.652 14.747 1.00 88.25 103 ARG A CA 1
ATOM 824 C C . ARG A 1 103 ? -4.819 -8.213 16.149 1.00 88.25 103 ARG A C 1
ATOM 826 O O . ARG A 1 103 ? -5.812 -8.542 16.798 1.00 88.25 103 ARG A O 1
ATOM 833 N N . GLN A 1 104 ? -3.578 -8.348 16.610 1.00 88.56 104 GLN A N 1
ATOM 834 C CA . GLN A 1 104 ? -3.274 -8.905 17.926 1.00 88.56 104 GLN A CA 1
ATOM 835 C C . GLN A 1 104 ? -3.866 -8.032 19.036 1.00 88.56 104 GLN A C 1
ATOM 837 O O . GLN A 1 104 ? -4.532 -8.542 19.941 1.00 88.56 104 GLN A O 1
ATOM 842 N N . LEU A 1 105 ? -3.685 -6.715 18.928 1.00 89.88 105 LEU A N 1
ATOM 843 C CA . LEU A 1 105 ? -4.196 -5.739 19.880 1.00 89.88 105 LEU A CA 1
ATOM 844 C C . LEU A 1 105 ? -5.726 -5.776 19.964 1.00 89.88 105 LEU A C 1
ATOM 846 O O . LEU A 1 105 ? -6.297 -5.900 21.050 1.00 89.88 105 LEU A O 1
ATOM 850 N N . VAL A 1 106 ? -6.402 -5.725 18.816 1.00 90.31 106 VAL A N 1
ATOM 851 C CA . VAL A 1 106 ? -7.866 -5.812 18.757 1.00 90.31 106 VAL A CA 1
ATOM 852 C C . VAL A 1 106 ? -8.355 -7.167 19.272 1.00 90.31 106 VAL A C 1
ATOM 854 O O . VAL A 1 106 ? -9.325 -7.230 20.033 1.00 90.31 106 VAL A O 1
ATOM 857 N N . GLY A 1 107 ? -7.656 -8.248 18.921 1.00 89.19 107 GLY A N 1
ATOM 858 C CA . GLY A 1 107 ? -7.918 -9.595 19.416 1.00 89.19 107 GLY A CA 1
ATOM 859 C C . GLY A 1 107 ? -7.879 -9.669 20.942 1.00 89.19 107 GLY A C 1
ATOM 860 O O . GLY A 1 107 ? -8.797 -10.222 21.546 1.00 89.19 107 GLY A O 1
ATOM 861 N N . TYR A 1 108 ? -6.885 -9.046 21.577 1.00 89.88 108 TYR A N 1
ATOM 862 C CA . TYR A 1 108 ? -6.781 -8.997 23.034 1.00 89.88 108 TYR A CA 1
ATOM 863 C C . TYR A 1 108 ? -7.957 -8.279 23.696 1.00 89.88 108 TYR A C 1
ATOM 865 O O . TYR A 1 108 ? -8.590 -8.827 24.600 1.00 89.88 108 TYR A O 1
ATOM 873 N N . PHE A 1 109 ? -8.306 -7.076 23.232 1.00 90.62 109 PHE A N 1
ATOM 874 C CA . PHE A 1 109 ? -9.463 -6.359 23.774 1.00 90.62 109 PHE A CA 1
ATOM 875 C C . PHE A 1 109 ? -10.777 -7.099 23.507 1.00 90.62 109 PHE A C 1
ATOM 877 O O . PHE A 1 109 ? -11.728 -6.971 24.274 1.00 90.62 109 PHE A O 1
ATOM 884 N N . ARG A 1 110 ? -10.864 -7.915 22.452 1.00 87.69 110 ARG A N 1
ATOM 885 C CA . ARG A 1 110 ? -12.045 -8.746 22.200 1.00 87.69 110 ARG A CA 1
ATOM 886 C C . ARG A 1 110 ? -12.123 -9.962 23.121 1.00 87.69 110 ARG A C 1
ATOM 888 O O . ARG A 1 110 ? -13.235 -10.370 23.461 1.00 87.69 110 ARG A O 1
ATOM 895 N N . THR A 1 111 ? -11.009 -10.554 23.528 1.00 88.00 111 THR A N 1
ATOM 896 C CA . THR A 1 111 ? -11.011 -11.779 24.346 1.00 88.00 111 THR A CA 1
ATOM 897 C C . THR A 1 111 ? -10.946 -11.496 25.846 1.00 88.00 111 THR A C 1
ATOM 899 O O . THR A 1 111 ? -11.552 -12.227 26.623 1.00 88.00 111 THR A O 1
ATOM 902 N N . SER A 1 112 ? -10.311 -10.402 26.265 1.00 91.06 112 SER A N 1
ATOM 903 C CA . SER A 1 112 ? -10.134 -10.047 27.676 1.00 91.06 112 SER A CA 1
ATOM 904 C C . SER A 1 112 ? -11.293 -9.206 28.220 1.00 91.06 112 SER A C 1
ATOM 906 O O . SER A 1 112 ? -11.485 -8.054 27.830 1.00 91.06 112 SER A O 1
ATOM 908 N N . THR A 1 113 ? -12.059 -9.756 29.168 1.00 91.06 113 THR A N 1
ATOM 909 C CA . THR A 1 113 ? -13.120 -9.016 29.880 1.00 91.06 113 THR A CA 1
ATOM 910 C C . THR A 1 113 ? -12.557 -7.806 30.623 1.00 91.06 113 THR A C 1
ATOM 912 O O . THR A 1 113 ? -13.101 -6.710 30.506 1.00 91.06 113 THR A O 1
ATOM 915 N N . LEU A 1 114 ? -11.411 -7.976 31.289 1.00 92.25 114 LEU A N 1
ATOM 916 C CA . LEU A 1 114 ? -10.727 -6.899 32.004 1.00 92.25 114 LEU A CA 1
ATOM 917 C C . LEU A 1 114 ? -10.355 -5.745 31.060 1.00 92.25 114 LEU A C 1
ATOM 919 O O . LEU A 1 114 ? -10.599 -4.582 31.375 1.00 92.25 114 LEU A O 1
ATOM 923 N N . ALA A 1 115 ? -9.808 -6.058 29.882 1.00 89.88 115 ALA A N 1
ATOM 924 C CA . ALA A 1 115 ? -9.419 -5.040 28.910 1.00 89.88 115 ALA A CA 1
ATOM 925 C C . ALA A 1 115 ? -10.631 -4.262 28.375 1.00 89.88 115 ALA A C 1
ATOM 927 O O . ALA A 1 115 ? -10.571 -3.038 28.257 1.00 89.88 115 ALA A O 1
ATOM 928 N N . LYS A 1 116 ? -11.758 -4.943 28.120 1.00 92.06 116 LYS A N 1
ATOM 929 C CA . LYS A 1 116 ? -13.018 -4.290 27.714 1.00 92.06 116 LYS A CA 1
ATOM 930 C C . LYS A 1 116 ? -13.533 -3.336 28.778 1.00 92.06 116 LYS A C 1
ATOM 932 O O . LYS A 1 116 ? -13.894 -2.206 28.461 1.00 92.06 116 LYS A O 1
ATOM 937 N N . GLU A 1 117 ? -13.587 -3.790 30.026 1.00 92.75 117 GLU A N 1
ATOM 938 C CA . GLU A 1 117 ? -14.078 -2.984 31.143 1.00 92.75 117 GLU A CA 1
ATOM 939 C C . GLU A 1 117 ? -13.210 -1.743 31.349 1.00 92.75 117 GLU A C 1
ATOM 941 O O . GLU A 1 117 ? -13.738 -0.639 31.508 1.00 92.75 117 GLU A O 1
ATOM 946 N N . LYS A 1 118 ? -11.883 -1.897 31.264 1.00 93.31 118 LYS A N 1
ATOM 947 C CA . LYS A 1 118 ? -10.954 -0.765 31.328 1.00 93.31 118 LYS A CA 1
ATOM 948 C C . LYS A 1 118 ? -11.129 0.199 30.165 1.00 93.31 118 LYS A C 1
ATOM 950 O O . LYS A 1 118 ? -11.209 1.398 30.412 1.00 93.31 118 LYS A O 1
ATOM 955 N N . LEU A 1 119 ? -11.258 -0.292 28.935 1.00 92.69 119 LEU A N 1
ATOM 956 C CA . LEU A 1 119 ? -11.494 0.562 27.770 1.00 92.69 119 LEU A CA 1
ATOM 957 C C . LEU A 1 119 ? -12.778 1.392 27.930 1.00 92.69 119 LEU A C 1
ATOM 959 O O . LEU A 1 119 ? -12.763 2.604 27.733 1.00 92.69 119 LEU A O 1
ATOM 963 N N . VAL A 1 120 ? -13.870 0.767 28.379 1.00 93.00 120 VAL A N 1
ATOM 964 C CA . VAL A 1 120 ? -15.137 1.461 28.662 1.00 93.00 120 VAL A CA 1
ATOM 965 C C . VAL A 1 120 ? -14.965 2.527 29.743 1.00 93.00 120 VAL A C 1
ATOM 967 O O . VAL A 1 120 ? -15.493 3.631 29.606 1.00 93.00 120 VAL A O 1
ATOM 970 N N . LEU A 1 121 ? -14.241 2.212 30.818 1.00 93.50 121 LEU A N 1
ATOM 971 C CA . LEU A 1 121 ? -13.985 3.144 31.914 1.00 93.50 121 LEU A CA 1
ATOM 972 C C . LEU A 1 121 ? -13.184 4.359 31.432 1.00 93.50 121 LEU A C 1
ATOM 974 O O . LEU A 1 121 ? -13.589 5.489 31.700 1.00 93.50 121 LEU A O 1
ATOM 978 N N . VAL A 1 122 ? -12.110 4.138 30.672 1.00 93.69 122 VAL A N 1
ATOM 979 C CA . VAL A 1 122 ? -11.287 5.213 30.100 1.00 93.69 122 VAL A CA 1
ATOM 980 C C . VAL A 1 122 ? -12.099 6.066 29.124 1.00 93.69 122 VAL A C 1
ATOM 982 O O . VAL A 1 122 ? -12.058 7.289 29.204 1.00 93.69 122 VAL A O 1
ATOM 985 N N . GLN A 1 123 ? -12.907 5.460 28.247 1.00 93.06 123 GLN A N 1
ATOM 986 C CA . GLN A 1 123 ? -13.764 6.218 27.326 1.00 93.06 123 GLN A CA 1
ATOM 987 C C . GLN A 1 123 ? -14.757 7.120 28.065 1.00 93.06 123 GLN A C 1
ATOM 989 O O . GLN A 1 123 ? -14.925 8.277 27.682 1.00 93.06 123 GLN A O 1
ATOM 994 N N . LYS A 1 124 ? -15.353 6.633 29.161 1.00 93.81 124 LYS A N 1
ATOM 995 C CA . LYS A 1 124 ? -16.229 7.444 30.019 1.00 93.81 124 LYS A CA 1
ATOM 996 C C . LYS A 1 124 ? -15.478 8.592 30.692 1.00 93.81 124 LYS A C 1
ATOM 998 O O . LYS A 1 124 ? -15.999 9.701 30.731 1.00 93.81 124 LYS A O 1
ATOM 1003 N N . GLN A 1 125 ? -14.26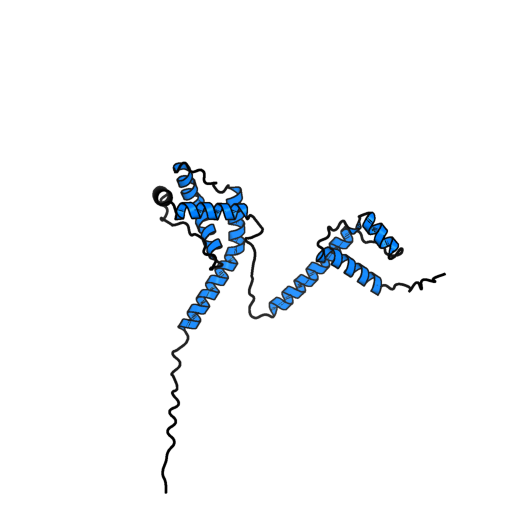8 8.345 31.196 1.00 93.38 125 GLN A N 1
ATOM 1004 C CA . GLN A 1 125 ? -13.431 9.382 31.813 1.00 93.38 125 GLN A CA 1
ATOM 1005 C C . GLN A 1 125 ? -13.031 10.478 30.820 1.00 93.38 125 GLN A C 1
ATOM 1007 O O . GLN A 1 125 ? -12.982 11.645 31.190 1.00 93.38 125 GLN A O 1
ATOM 1012 N N . LEU A 1 126 ? -12.808 10.113 29.557 1.00 91.31 126 LEU A N 1
ATOM 1013 C CA . LEU A 1 126 ? -12.517 11.049 28.470 1.00 91.31 126 LEU A CA 1
ATOM 1014 C C . LEU A 1 126 ? -13.773 11.733 27.895 1.00 91.31 126 LEU A C 1
ATOM 1016 O O . LEU A 1 126 ? -13.667 12.468 26.918 1.00 91.31 126 LEU A O 1
ATOM 1020 N N . GLY A 1 127 ? -14.967 11.473 28.443 1.00 90.06 127 GLY A N 1
ATOM 1021 C CA . GLY A 1 127 ? -16.222 12.037 27.936 1.00 90.06 127 GLY A CA 1
ATOM 1022 C C . GLY A 1 127 ? -16.596 11.562 26.526 1.00 90.06 127 GLY A C 1
ATOM 1023 O O . GLY A 1 127 ? -17.347 12.237 25.826 1.00 90.06 127 GLY A O 1
ATOM 1024 N N . ARG A 1 128 ? -16.066 10.415 26.085 1.00 88.88 128 ARG A N 1
ATOM 1025 C CA . ARG A 1 128 ? -16.311 9.842 24.756 1.00 88.88 128 ARG A CA 1
ATOM 1026 C C . ARG A 1 128 ? -17.436 8.799 24.799 1.00 88.88 128 ARG A C 1
ATOM 1028 O O . ARG A 1 128 ? -17.614 8.124 25.818 1.00 88.88 128 ARG A O 1
ATOM 1035 N N . PRO A 1 129 ? -18.171 8.594 23.688 1.00 87.31 129 PRO A N 1
ATOM 1036 C CA . PRO A 1 129 ? -19.092 7.468 23.580 1.00 87.31 129 PRO A CA 1
ATOM 1037 C C . PRO A 1 129 ? -18.331 6.151 23.750 1.00 87.31 129 PRO A C 1
ATOM 1039 O O . PRO A 1 129 ? -17.194 6.018 23.297 1.00 87.31 129 PRO A O 1
ATOM 1042 N N . THR A 1 130 ? -18.956 5.173 24.405 1.00 87.88 130 THR A N 1
ATOM 1043 C CA . THR A 1 130 ? -18.370 3.844 24.603 1.00 87.88 130 THR A CA 1
ATOM 1044 C C . THR A 1 130 ? -18.511 3.029 23.323 1.00 87.88 130 THR A C 1
ATOM 1046 O O . THR A 1 130 ? -19.616 2.641 22.945 1.00 87.88 130 THR A O 1
ATOM 1049 N N . LEU A 1 131 ? -17.387 2.760 22.676 1.00 85.69 131 LEU A N 1
ATOM 1050 C CA . LEU A 1 131 ? -17.283 2.000 21.435 1.00 85.69 131 LEU A CA 1
ATOM 1051 C C . LEU A 1 131 ? -16.531 0.700 21.709 1.00 85.69 131 LEU A C 1
ATOM 1053 O O . LEU A 1 131 ? -15.739 0.606 22.643 1.00 85.69 131 LEU A O 1
ATOM 1057 N N . LYS A 1 132 ? -16.800 -0.320 20.900 1.00 85.06 132 LYS A N 1
ATOM 1058 C CA . LYS A 1 132 ? -16.066 -1.585 20.946 1.00 85.06 132 LYS A CA 1
ATOM 1059 C C . LYS A 1 132 ? -15.094 -1.610 19.780 1.00 85.06 132 LYS A C 1
ATOM 1061 O O . LYS A 1 132 ? -15.465 -1.202 18.684 1.00 85.06 132 LYS A O 1
ATOM 1066 N N . LEU A 1 133 ? -13.899 -2.147 20.008 1.00 87.00 133 LEU A N 1
ATOM 1067 C CA . LEU A 1 133 ? -12.989 -2.457 18.912 1.00 87.00 133 LEU A CA 1
ATOM 1068 C C . LEU A 1 133 ? -13.618 -3.522 18.006 1.00 87.00 133 LEU A C 1
ATOM 1070 O O . LEU A 1 133 ? -14.190 -4.509 18.483 1.00 87.00 133 LEU A O 1
ATOM 1074 N N . LEU A 1 134 ? -13.527 -3.292 16.700 1.00 82.75 134 LEU A N 1
ATOM 1075 C CA . LEU A 1 134 ? -14.064 -4.169 15.668 1.00 82.75 134 LEU A CA 1
ATOM 1076 C C . LEU A 1 134 ? -12.967 -5.128 15.230 1.00 82.75 134 LEU A C 1
ATOM 1078 O O . LEU A 1 134 ? -11.931 -4.672 14.779 1.00 82.75 134 LEU A O 1
ATOM 1082 N N . GLN A 1 135 ? -13.175 -6.437 15.344 1.00 81.69 135 GLN A N 1
ATOM 1083 C CA . GLN A 1 135 ? -12.268 -7.395 14.712 1.00 81.69 135 GLN A CA 1
ATOM 1084 C C . GLN A 1 135 ? -12.661 -7.556 13.250 1.00 81.69 135 GLN A C 1
ATOM 1086 O O . GLN A 1 135 ? -13.853 -7.609 12.934 1.00 81.69 135 GLN A O 1
ATOM 1091 N N . GLU A 1 136 ? -11.669 -7.694 12.383 1.00 79.12 136 GLU A N 1
ATOM 1092 C CA . GLU A 1 136 ? -11.941 -8.038 10.999 1.00 79.12 136 GLU A CA 1
ATOM 1093 C C . GLU A 1 136 ? -12.603 -9.419 10.864 1.00 79.12 136 GLU A C 1
ATOM 1095 O O . GLU A 1 136 ? -12.493 -10.299 11.725 1.00 79.12 136 GLU A O 1
ATOM 1100 N N . VAL A 1 137 ? -13.310 -9.586 9.755 1.00 73.25 137 VAL A N 1
ATOM 1101 C CA . VAL A 1 137 ? -13.986 -10.810 9.355 1.00 73.25 137 VAL A CA 1
ATOM 1102 C C . VAL A 1 137 ? -13.533 -11.097 7.934 1.00 73.25 137 VAL A C 1
ATOM 1104 O O . VAL A 1 137 ? -13.877 -10.361 7.016 1.00 73.25 137 VAL A O 1
ATOM 1107 N N . GLU A 1 138 ? -12.773 -12.171 7.752 1.00 60.22 138 GLU A N 1
ATOM 1108 C CA . GLU A 1 138 ? -12.089 -12.488 6.487 1.00 60.22 138 GLU A CA 1
ATOM 1109 C C . GLU A 1 138 ? -13.031 -12.556 5.275 1.00 60.22 138 GLU A C 1
ATOM 1111 O O . GLU A 1 138 ? -12.635 -12.239 4.159 1.00 60.22 138 GLU A O 1
ATOM 1116 N N . THR A 1 139 ? -14.306 -12.894 5.482 1.00 61.53 139 THR A N 1
ATOM 1117 C CA . THR A 1 139 ? -15.319 -12.956 4.417 1.00 61.53 139 THR A CA 1
ATOM 1118 C C . THR A 1 139 ? -15.862 -11.593 3.980 1.00 61.53 139 THR A C 1
ATOM 1120 O O . THR A 1 139 ? -16.670 -11.525 3.055 1.00 61.53 139 THR A O 1
ATOM 1123 N N . HIS A 1 140 ? -15.462 -10.502 4.635 1.00 64.44 140 HIS A N 1
ATOM 1124 C CA . HIS A 1 140 ? -15.903 -9.146 4.325 1.00 64.44 140 HIS A CA 1
ATOM 1125 C C . HIS A 1 140 ? -14.699 -8.260 4.035 1.00 64.44 140 HIS A C 1
ATOM 1127 O O . HIS A 1 140 ? -13.970 -7.864 4.945 1.00 64.44 140 HIS A O 1
ATOM 1133 N N . TRP A 1 141 ? -14.544 -7.896 2.765 1.00 66.25 141 TRP A N 1
ATOM 1134 C CA . TRP A 1 141 ? -13.394 -7.141 2.266 1.00 66.25 141 TRP A CA 1
ATOM 1135 C C . TRP A 1 141 ? -13.229 -5.749 2.930 1.00 66.25 141 TRP A C 1
ATOM 1137 O O . TRP A 1 141 ? -12.108 -5.272 3.053 1.00 66.25 141 TRP A O 1
ATOM 1147 N N . ASN A 1 142 ? -14.305 -5.154 3.472 1.00 75.44 142 ASN A N 1
ATOM 1148 C CA . ASN A 1 142 ? -14.275 -3.891 4.240 1.00 75.44 142 ASN A CA 1
ATOM 1149 C C . ASN A 1 142 ? -13.985 -4.033 5.738 1.00 75.44 142 ASN A C 1
ATOM 1151 O O . ASN A 1 142 ? -13.826 -3.041 6.450 1.00 75.44 142 ASN A O 1
ATOM 1155 N N . SER A 1 143 ? -13.973 -5.252 6.269 1.00 81.94 143 SER A N 1
ATOM 1156 C CA . SER A 1 143 ? -13.884 -5.448 7.717 1.00 81.94 143 SER A CA 1
ATOM 1157 C C . SER A 1 143 ? -12.539 -4.989 8.287 1.00 81.94 143 SER A C 1
ATOM 1159 O O . SER A 1 143 ? -12.504 -4.403 9.369 1.00 81.94 143 SER A O 1
ATOM 1161 N N . THR A 1 144 ? -11.453 -5.182 7.535 1.00 82.31 144 THR A N 1
ATOM 1162 C CA . THR A 1 144 ? -10.115 -4.693 7.872 1.00 82.31 144 THR A CA 1
ATOM 1163 C C . THR A 1 144 ? -10.088 -3.165 7.911 1.00 82.31 144 THR A C 1
ATOM 1165 O O . THR A 1 144 ? -9.627 -2.600 8.901 1.00 82.31 144 THR A O 1
ATOM 1168 N N . PHE A 1 145 ? -10.674 -2.492 6.910 1.00 84.00 145 PHE A N 1
ATOM 1169 C CA . PHE A 1 145 ? -10.804 -1.029 6.885 1.00 84.00 145 PHE A CA 1
ATOM 1170 C C . PHE A 1 145 ? -11.509 -0.511 8.148 1.00 84.00 145 PHE A C 1
ATOM 1172 O O . PHE A 1 145 ? -10.970 0.332 8.864 1.00 84.00 145 PHE A O 1
ATOM 1179 N N . HIS A 1 146 ? -12.668 -1.080 8.494 1.00 86.81 146 HIS A N 1
ATOM 1180 C CA . HIS A 1 146 ? -13.413 -0.668 9.686 1.00 86.81 146 HIS A CA 1
ATOM 1181 C C . HIS A 1 146 ? -12.694 -0.991 11.005 1.00 86.81 146 HIS A C 1
ATOM 1183 O O . HIS A 1 146 ? -12.757 -0.188 11.938 1.00 86.81 146 HIS A O 1
ATOM 1189 N N . MET A 1 147 ? -11.999 -2.133 11.103 1.00 90.44 147 MET A N 1
ATOM 1190 C CA . MET A 1 147 ? -11.176 -2.482 12.271 1.00 90.44 147 MET A CA 1
ATOM 1191 C C . MET A 1 147 ? -10.112 -1.417 12.529 1.00 90.44 147 MET A C 1
ATOM 1193 O O . MET A 1 147 ? -9.969 -0.932 13.652 1.00 90.44 147 MET A O 1
ATOM 1197 N N . LEU A 1 148 ? -9.372 -1.053 11.487 1.00 88.75 148 LEU A N 1
ATOM 1198 C CA . LEU A 1 148 ? -8.261 -0.116 11.584 1.00 88.75 148 LEU A CA 1
ATOM 1199 C C . LEU A 1 148 ? -8.745 1.307 11.822 1.00 88.75 148 LEU A C 1
ATOM 1201 O O . LEU A 1 148 ? -8.185 1.987 12.677 1.00 88.75 148 LEU A O 1
ATOM 1205 N N . GLN A 1 149 ? -9.806 1.733 11.131 1.00 89.81 149 GLN A N 1
ATOM 1206 C CA . GLN A 1 149 ? -10.424 3.036 11.360 1.00 89.81 149 GLN A CA 1
ATOM 1207 C C . GLN A 1 149 ? -10.868 3.166 12.822 1.00 89.81 149 GLN A C 1
ATOM 1209 O O . GLN A 1 149 ? -10.491 4.117 13.502 1.00 89.81 149 GLN A O 1
ATOM 1214 N N . CYS A 1 150 ? -11.560 2.152 13.353 1.00 89.75 150 CYS A N 1
ATOM 1215 C CA . CYS A 1 150 ? -11.974 2.125 14.754 1.00 89.75 150 CYS A CA 1
ATOM 1216 C C . CYS A 1 150 ? -10.777 2.163 15.721 1.00 89.75 150 CYS A C 1
ATOM 1218 O O . CYS A 1 150 ? -10.828 2.848 16.743 1.00 89.75 150 CYS A O 1
ATOM 1220 N N . LEU A 1 151 ? -9.686 1.458 15.406 1.00 90.69 151 LEU A N 1
ATOM 1221 C CA . LEU A 1 151 ? -8.476 1.459 16.227 1.00 90.69 151 LEU A CA 1
ATOM 1222 C C . LEU A 1 151 ? -7.762 2.820 16.219 1.00 90.69 151 LEU A C 1
ATOM 1224 O O . LEU A 1 151 ? -7.267 3.244 17.263 1.00 90.69 151 LEU A O 1
ATOM 1228 N N . VAL A 1 152 ? -7.730 3.518 15.079 1.00 91.25 152 VAL A N 1
ATOM 1229 C CA . VAL A 1 152 ? -7.197 4.887 14.976 1.00 91.25 152 VAL A CA 1
ATOM 1230 C C . VAL A 1 152 ? -8.067 5.862 15.772 1.00 91.25 152 VAL A C 1
ATOM 1232 O O . VAL A 1 152 ? -7.535 6.629 16.576 1.00 91.25 152 VAL A O 1
ATOM 1235 N N . ASP A 1 153 ? -9.392 5.787 15.633 1.00 90.38 153 ASP A N 1
ATOM 1236 C CA . ASP A 1 153 ? -10.338 6.651 16.355 1.00 90.38 153 ASP A CA 1
ATOM 1237 C C . ASP A 1 153 ? -10.252 6.457 17.880 1.00 90.38 153 ASP A C 1
ATOM 1239 O O . ASP A 1 153 ? -10.439 7.394 18.663 1.00 90.38 153 ASP A O 1
ATOM 1243 N N . LEU A 1 154 ? -9.939 5.230 18.310 1.00 90.81 154 LEU A N 1
ATOM 1244 C CA . LEU A 1 154 ? -9.774 4.845 19.710 1.00 90.81 154 LEU A CA 1
ATOM 1245 C C . LEU A 1 154 ? -8.314 4.838 20.182 1.00 90.81 154 LEU A C 1
ATOM 1247 O O . LEU A 1 154 ? -8.042 4.354 21.280 1.00 90.81 154 LEU A O 1
ATOM 1251 N N . ARG A 1 155 ? -7.374 5.411 19.421 1.00 91.31 155 ARG A N 1
ATOM 1252 C CA . ARG A 1 155 ? -5.938 5.406 19.751 1.00 91.31 155 ARG A CA 1
ATOM 1253 C C . ARG A 1 155 ? -5.642 5.885 21.175 1.00 91.31 155 ARG A C 1
ATOM 1255 O O . ARG A 1 155 ? -4.910 5.226 21.909 1.00 91.31 155 ARG A O 1
ATOM 1262 N N . GLU A 1 156 ? -6.212 7.024 21.562 1.00 92.25 156 GLU A N 1
ATOM 1263 C CA . GLU A 1 156 ? -6.036 7.625 22.891 1.00 92.25 156 GLU A CA 1
ATOM 1264 C C . GLU A 1 156 ? -6.610 6.740 24.019 1.00 92.25 156 GLU A C 1
ATOM 1266 O O . GLU A 1 156 ? -5.839 6.345 24.901 1.00 92.25 156 GLU A O 1
ATOM 1271 N N . PRO A 1 157 ? -7.906 6.356 24.012 1.00 9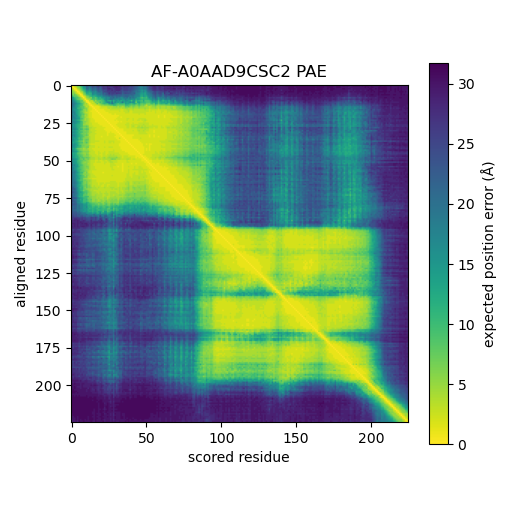2.62 157 PRO A N 1
ATOM 1272 C CA . PRO A 1 157 ? -8.456 5.509 25.068 1.00 92.62 157 PRO A CA 1
ATOM 1273 C C . PRO A 1 157 ? -7.825 4.110 25.123 1.00 92.62 157 PRO A C 1
ATOM 1275 O O . PRO A 1 157 ? -7.651 3.570 26.215 1.00 92.62 157 PRO A O 1
ATOM 1278 N N . VAL A 1 158 ? -7.444 3.527 23.982 1.00 91.12 158 VAL A N 1
ATOM 1279 C CA . VAL A 1 158 ? -6.753 2.227 23.929 1.00 91.12 158 VAL A CA 1
ATOM 1280 C C . VAL A 1 158 ? -5.356 2.328 24.535 1.00 91.12 158 VAL A C 1
ATOM 1282 O O . VAL A 1 158 ? -5.000 1.498 25.370 1.00 91.12 158 VAL A O 1
ATOM 1285 N N . GLY A 1 159 ? -4.587 3.363 24.184 1.00 90.56 159 GLY A N 1
ATOM 1286 C CA . GLY A 1 159 ? -3.260 3.596 24.757 1.00 90.56 159 GLY A CA 1
ATOM 1287 C C . GLY A 1 159 ? -3.304 3.794 26.274 1.00 90.56 159 GLY A C 1
ATOM 1288 O O . GLY A 1 159 ? -2.542 3.162 27.005 1.00 90.56 159 GLY A O 1
ATOM 1289 N N . ALA A 1 160 ? -4.248 4.604 26.760 1.00 90.56 160 ALA A N 1
ATOM 1290 C CA . ALA A 1 160 ? -4.443 4.822 28.192 1.00 90.56 160 ALA A CA 1
ATOM 1291 C C . ALA A 1 160 ? -4.895 3.546 28.929 1.00 90.56 160 ALA A C 1
ATOM 1293 O O . ALA A 1 160 ? -4.405 3.257 30.022 1.00 90.56 160 ALA A O 1
ATOM 1294 N N . ALA A 1 161 ? -5.779 2.743 28.327 1.00 91.00 161 ALA A N 1
ATOM 1295 C CA . ALA A 1 161 ? -6.189 1.464 28.901 1.00 91.00 161 ALA A CA 1
ATOM 1296 C C . ALA A 1 161 ? -5.007 0.486 29.010 1.00 91.00 161 ALA A C 1
ATOM 1298 O O . ALA A 1 161 ? -4.803 -0.093 30.076 1.00 91.00 161 ALA A O 1
ATOM 1299 N N . LEU A 1 162 ? -4.192 0.345 27.959 1.00 90.06 162 LEU A N 1
ATOM 1300 C CA . LEU A 1 162 ? -3.014 -0.535 27.953 1.00 90.06 162 LEU A CA 1
ATOM 1301 C C . LEU A 1 162 ? -1.981 -0.140 29.007 1.00 90.06 162 LEU A C 1
ATOM 1303 O O . LEU A 1 162 ? -1.502 -1.007 29.737 1.00 90.06 162 LEU A O 1
ATOM 1307 N N . ALA A 1 163 ? -1.704 1.159 29.149 1.00 89.00 163 ALA A N 1
ATOM 1308 C CA . ALA A 1 163 ? -0.788 1.667 30.170 1.00 89.00 163 ALA A CA 1
ATOM 1309 C C . ALA A 1 163 ? -1.209 1.263 31.597 1.00 89.00 163 ALA A C 1
ATOM 1311 O O . ALA A 1 163 ? -0.365 1.123 32.478 1.00 89.00 163 ALA A O 1
ATOM 1312 N N . SER A 1 164 ? -2.509 1.038 31.824 1.00 85.19 164 SER A N 1
ATOM 1313 C CA . SER A 1 164 ? -3.056 0.628 33.122 1.00 85.19 164 SER A CA 1
ATOM 1314 C C . SER A 1 164 ? -3.137 -0.889 33.347 1.00 85.19 164 SER A C 1
ATOM 1316 O O . SER A 1 164 ? -3.339 -1.321 34.480 1.00 85.19 164 SER A O 1
ATOM 1318 N N . LEU A 1 165 ? -3.022 -1.705 32.292 1.00 85.19 165 LEU A N 1
ATOM 1319 C CA . LEU A 1 165 ? -3.317 -3.145 32.334 1.00 85.19 165 LEU A CA 1
ATOM 1320 C C . LEU A 1 165 ? -2.085 -4.035 32.594 1.00 85.19 165 LEU A C 1
ATOM 1322 O O . LEU A 1 165 ? -2.252 -5.245 32.722 1.00 85.19 165 LEU A O 1
ATOM 1326 N N . ASN A 1 166 ? -0.879 -3.460 32.699 1.00 76.50 166 ASN A N 1
ATOM 1327 C CA . ASN A 1 166 ? 0.397 -4.170 32.896 1.00 76.50 166 ASN A CA 1
ATOM 1328 C C . ASN A 1 166 ? 0.543 -5.419 31.999 1.00 76.50 166 ASN A C 1
ATOM 1330 O O . ASN A 1 166 ? 0.772 -6.528 32.480 1.00 76.50 166 ASN A O 1
ATOM 1334 N N . THR A 1 167 ? 0.340 -5.241 30.691 1.00 76.69 167 THR A N 1
ATOM 1335 C CA . THR A 1 167 ? 0.366 -6.323 29.693 1.00 76.69 167 THR A CA 1
ATOM 1336 C C . THR A 1 167 ? 1.617 -6.249 28.835 1.00 76.69 167 THR A C 1
ATOM 1338 O O . THR A 1 167 ? 2.026 -5.154 28.462 1.00 76.69 167 THR A O 1
ATOM 1341 N N . GLU A 1 168 ? 2.123 -7.395 28.391 1.00 75.06 168 GLU A N 1
ATOM 1342 C CA . GLU A 1 168 ? 3.240 -7.482 27.433 1.00 75.06 168 GLU A CA 1
ATOM 1343 C C . GLU A 1 168 ? 2.815 -7.298 25.964 1.00 75.06 168 GLU A C 1
ATOM 1345 O O . GLU A 1 168 ? 3.588 -7.564 25.047 1.00 75.06 168 GLU A O 1
ATOM 1350 N N . ILE A 1 169 ? 1.578 -6.867 25.706 1.00 77.50 169 ILE A N 1
ATOM 1351 C CA . ILE A 1 169 ? 1.098 -6.682 24.335 1.00 77.50 169 ILE A CA 1
ATOM 1352 C C . ILE A 1 169 ? 1.788 -5.479 23.714 1.00 77.50 169 ILE A C 1
ATOM 1354 O O . ILE A 1 169 ? 1.726 -4.367 24.242 1.00 77.50 169 ILE A O 1
ATOM 1358 N N . THR A 1 170 ? 2.405 -5.714 22.561 1.00 70.12 170 THR A N 1
ATOM 1359 C CA . THR A 1 170 ? 3.042 -4.681 21.756 1.00 70.12 170 THR A CA 1
ATOM 1360 C C . THR A 1 170 ? 2.015 -3.623 21.372 1.00 70.12 170 THR A C 1
ATOM 1362 O O . THR A 1 170 ? 0.990 -3.908 20.749 1.00 70.12 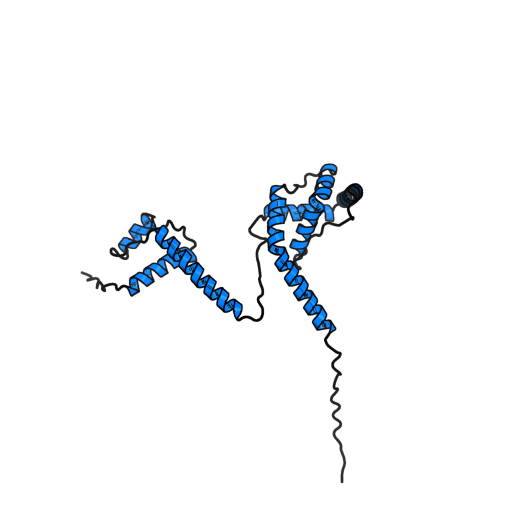170 THR A O 1
ATOM 1365 N N . THR A 1 171 ? 2.277 -2.384 21.775 1.00 74.38 171 THR A N 1
ATOM 1366 C CA . THR A 1 171 ? 1.482 -1.237 21.353 1.00 74.38 171 THR A CA 1
ATOM 1367 C C . THR A 1 171 ? 1.943 -0.787 19.974 1.00 74.38 171 THR A C 1
ATOM 1369 O O . THR A 1 171 ? 3.136 -0.800 19.673 1.00 74.38 171 THR A O 1
ATOM 1372 N N . LEU A 1 172 ? 0.995 -0.367 19.137 1.00 83.69 172 LEU A N 1
ATOM 1373 C CA . LEU A 1 172 ? 1.327 0.290 17.878 1.00 83.69 172 LEU A CA 1
ATOM 1374 C C . LEU A 1 172 ? 2.067 1.600 18.170 1.00 83.69 172 LEU A C 1
ATOM 1376 O O . LEU A 1 172 ? 1.600 2.459 18.926 1.00 83.69 172 LEU A O 1
ATOM 1380 N N . THR A 1 173 ? 3.221 1.762 17.545 1.00 86.25 173 THR A N 1
ATOM 1381 C CA . THR A 1 173 ? 4.024 2.977 17.574 1.00 86.25 173 THR A CA 1
ATOM 1382 C C . THR A 1 173 ? 3.322 4.117 16.835 1.00 86.25 173 THR A C 1
ATOM 1384 O O . THR A 1 173 ? 2.457 3.929 15.976 1.00 86.25 173 THR A O 1
ATOM 1387 N N . SER A 1 174 ? 3.734 5.353 17.123 1.00 86.19 174 SER A N 1
ATOM 1388 C CA . SER A 1 174 ? 3.240 6.529 16.396 1.00 86.19 174 SER A CA 1
ATOM 1389 C C . SER A 1 174 ? 3.497 6.454 14.886 1.00 86.19 174 SER A C 1
ATOM 1391 O O . SER A 1 174 ? 2.677 6.951 14.113 1.00 86.19 174 SER A O 1
ATOM 1393 N N . ALA A 1 175 ? 4.604 5.832 14.467 1.00 84.94 175 ALA A N 1
ATOM 1394 C CA . ALA A 1 175 ? 4.924 5.636 13.057 1.00 84.94 175 ALA A CA 1
ATOM 1395 C C . ALA A 1 175 ? 3.931 4.669 12.400 1.00 84.94 175 ALA A C 1
ATOM 1397 O O . ALA A 1 175 ? 3.366 4.996 11.362 1.00 84.94 175 ALA A O 1
ATOM 1398 N N . GLU A 1 176 ? 3.627 3.545 13.052 1.00 86.19 176 GLU A N 1
ATOM 1399 C CA . GLU A 1 176 ? 2.658 2.567 12.545 1.00 86.19 176 GLU A CA 1
ATOM 1400 C C . GLU A 1 176 ? 1.247 3.153 12.452 1.00 86.19 176 GLU A C 1
ATOM 1402 O O . GLU A 1 176 ? 0.584 2.985 11.433 1.00 86.19 176 GLU A O 1
ATOM 1407 N N . PHE A 1 177 ? 0.809 3.932 13.448 1.00 88.19 177 PHE A N 1
ATOM 1408 C CA . PHE A 1 177 ? -0.456 4.672 13.357 1.00 88.19 177 PHE A CA 1
ATOM 1409 C C . PHE A 1 177 ? -0.480 5.659 12.184 1.00 88.19 177 PHE A C 1
ATOM 1411 O O . PHE A 1 177 ? -1.526 5.846 11.560 1.00 88.19 177 PHE A O 1
ATOM 1418 N N . THR A 1 178 ? 0.656 6.283 11.869 1.00 87.38 178 THR A N 1
ATOM 1419 C CA . THR A 1 178 ? 0.774 7.195 10.722 1.00 87.38 178 THR A CA 1
ATOM 1420 C C . THR A 1 178 ? 0.669 6.428 9.406 1.00 87.38 178 THR A C 1
ATOM 1422 O O . THR A 1 178 ? -0.078 6.843 8.522 1.00 87.38 178 THR A O 1
ATOM 1425 N N . THR A 1 179 ? 1.337 5.275 9.295 1.00 84.75 179 THR A N 1
ATOM 1426 C CA . THR A 1 179 ? 1.221 4.382 8.134 1.00 84.75 179 THR A CA 1
ATOM 1427 C C . THR A 1 179 ? -0.218 3.910 7.941 1.00 84.75 179 THR A C 1
ATOM 1429 O O . THR A 1 179 ? -0.765 4.070 6.854 1.00 84.75 179 THR A O 1
ATOM 1432 N N . ILE A 1 180 ? -0.865 3.411 9.002 1.00 85.94 180 ILE A N 1
ATOM 1433 C CA . ILE A 1 180 ? -2.263 2.956 8.961 1.00 85.94 180 ILE A CA 1
ATOM 1434 C C . ILE A 1 180 ? -3.187 4.098 8.521 1.00 85.94 180 ILE A C 1
ATOM 1436 O O . ILE A 1 180 ? -4.016 3.905 7.636 1.00 85.94 180 ILE A O 1
ATOM 1440 N N . SER A 1 181 ? -3.014 5.303 9.073 1.00 86.44 181 SER A N 1
ATOM 1441 C CA . SER A 1 181 ? -3.824 6.473 8.699 1.00 86.44 181 SER A CA 1
ATOM 1442 C C . SER A 1 181 ? -3.641 6.867 7.228 1.00 86.44 181 SER A C 1
ATOM 1444 O O . SER A 1 181 ? -4.612 7.218 6.561 1.00 86.44 181 SER A O 1
ATOM 1446 N N . GLY A 1 182 ? -2.415 6.77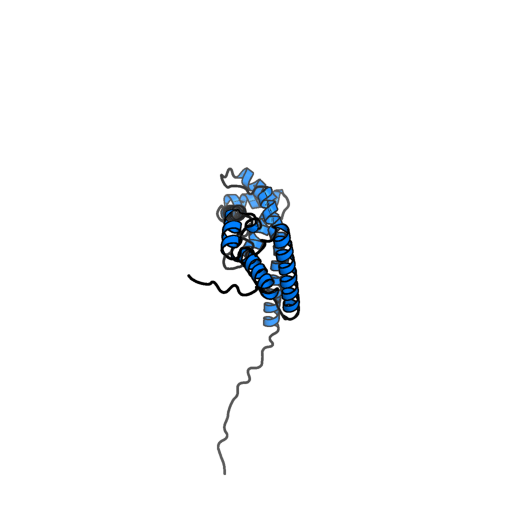5 6.700 1.00 83.81 182 GLY A N 1
ATOM 1447 C CA . GLY A 1 182 ? -2.134 6.996 5.280 1.00 83.81 182 GLY A CA 1
ATOM 1448 C C . GLY A 1 182 ? -2.771 5.941 4.369 1.00 83.81 182 GLY A C 1
ATOM 1449 O O . GLY A 1 182 ? -3.258 6.269 3.293 1.00 83.81 182 GLY A O 1
ATOM 1450 N N . CYS A 1 183 ? -2.828 4.679 4.798 1.00 79.00 183 CYS A N 1
ATOM 1451 C CA . CYS A 1 183 ? -3.535 3.632 4.058 1.00 79.00 183 CYS A CA 1
ATOM 1452 C C . CYS A 1 183 ? -5.058 3.843 4.076 1.00 79.00 183 CYS A C 1
ATOM 1454 O O . CYS A 1 183 ? -5.709 3.680 3.045 1.00 79.00 183 CYS A O 1
ATOM 1456 N N . LEU A 1 184 ? -5.623 4.240 5.222 1.00 83.81 184 LEU A N 1
ATOM 1457 C CA . LEU A 1 184 ? -7.056 4.514 5.363 1.00 83.81 184 LEU A CA 1
ATOM 1458 C C . LEU A 1 184 ? -7.511 5.678 4.476 1.00 83.81 184 LEU A C 1
ATOM 1460 O O . LEU A 1 184 ? -8.564 5.585 3.850 1.00 83.81 184 LEU A O 1
ATOM 1464 N N . SER A 1 185 ? -6.714 6.744 4.361 1.00 84.62 185 SER A N 1
ATOM 1465 C CA . SER A 1 185 ? -7.062 7.884 3.503 1.00 84.62 185 SER A CA 1
ATOM 1466 C C . SER A 1 185 ? -7.089 7.529 2.015 1.00 84.62 185 SER A C 1
ATOM 1468 O O . SER A 1 185 ? -7.892 8.084 1.271 1.00 84.62 185 SER A O 1
ATOM 1470 N N . LEU A 1 186 ? -6.259 6.578 1.578 1.00 79.88 186 LEU A N 1
ATOM 1471 C CA . LEU A 1 186 ? -6.303 6.054 0.211 1.00 79.88 186 LEU A CA 1
ATOM 1472 C C . LEU A 1 186 ? -7.527 5.158 -0.021 1.00 79.88 186 LEU A C 1
ATOM 1474 O O . LEU A 1 186 ? -8.083 5.151 -1.116 1.00 79.88 186 LEU A O 1
ATOM 1478 N N . GLN A 1 187 ? -7.948 4.404 0.998 1.00 74.75 187 GLN A N 1
ATOM 1479 C CA . GLN A 1 187 ? -9.027 3.417 0.893 1.00 74.75 187 GLN A CA 1
ATOM 1480 C C . GLN A 1 187 ? -10.428 3.977 1.149 1.00 74.75 187 GLN A C 1
ATOM 1482 O O . GLN A 1 187 ? -11.397 3.328 0.763 1.00 74.75 187 GLN A O 1
ATOM 1487 N N . SER A 1 188 ? -10.556 5.162 1.751 1.00 81.25 188 SER A N 1
ATOM 1488 C CA . SER A 1 188 ? -11.860 5.757 2.074 1.00 81.25 188 SER A CA 1
ATOM 1489 C C . SER A 1 188 ? -12.769 5.848 0.849 1.00 81.25 188 SER A C 1
ATOM 1491 O O . SER A 1 188 ? -13.876 5.327 0.873 1.00 81.25 188 SER A O 1
ATOM 1493 N N . SER A 1 189 ? -12.255 6.380 -0.263 1.00 77.69 189 SER A N 1
ATOM 1494 C CA . SER A 1 189 ? -13.004 6.498 -1.522 1.00 77.69 189 SER A CA 1
ATOM 1495 C C . SER A 1 189 ? -13.499 5.153 -2.076 1.00 77.69 189 SER A C 1
ATOM 1497 O O . SER A 1 189 ? -14.600 5.078 -2.616 1.00 77.69 189 SER A O 1
ATOM 1499 N N . PHE A 1 190 ? -12.731 4.072 -1.904 1.00 74.88 190 PHE A N 1
ATOM 1500 C CA . PHE A 1 190 ? -13.131 2.722 -2.319 1.00 74.88 190 PHE A CA 1
ATOM 1501 C C . PHE A 1 190 ? -14.189 2.124 -1.390 1.00 74.88 190 PHE A C 1
ATOM 1503 O O . PHE A 1 190 ? -15.133 1.477 -1.852 1.00 74.88 190 PHE A O 1
ATOM 1510 N N . ASN A 1 191 ? -14.037 2.344 -0.082 1.00 76.00 191 ASN A N 1
ATOM 1511 C CA . ASN A 1 191 ? -15.032 1.950 0.905 1.00 76.00 191 ASN A CA 1
ATOM 1512 C C . ASN A 1 191 ? -16.368 2.661 0.635 1.00 76.00 191 ASN A C 1
ATOM 1514 O O . ASN A 1 191 ? -17.396 1.991 0.566 1.00 76.00 191 ASN A O 1
ATOM 1518 N N . ASP A 1 192 ? -16.339 3.975 0.407 1.00 77.94 192 ASP A N 1
ATOM 1519 C CA . ASP A 1 192 ? -17.524 4.802 0.158 1.00 77.94 192 ASP A CA 1
ATOM 1520 C C . ASP A 1 192 ? -18.246 4.372 -1.122 1.00 77.94 192 ASP A C 1
ATOM 1522 O O . ASP A 1 192 ? -19.437 4.059 -1.077 1.00 77.94 192 ASP A O 1
ATOM 1526 N N . ALA A 1 193 ? -17.508 4.228 -2.229 1.00 73.81 193 ALA A N 1
ATOM 1527 C CA . ALA A 1 193 ? -18.058 3.743 -3.495 1.00 73.81 193 ALA A CA 1
ATOM 1528 C C . ALA A 1 193 ? -18.719 2.365 -3.348 1.00 73.81 193 ALA A C 1
ATOM 1530 O O . ALA A 1 193 ? -19.720 2.062 -3.994 1.00 73.81 193 ALA A O 1
ATOM 1531 N N . THR A 1 194 ? -18.189 1.505 -2.478 1.00 73.50 194 THR A N 1
ATOM 1532 C CA . THR A 1 194 ? -18.794 0.187 -2.294 1.00 73.50 194 THR A CA 1
ATOM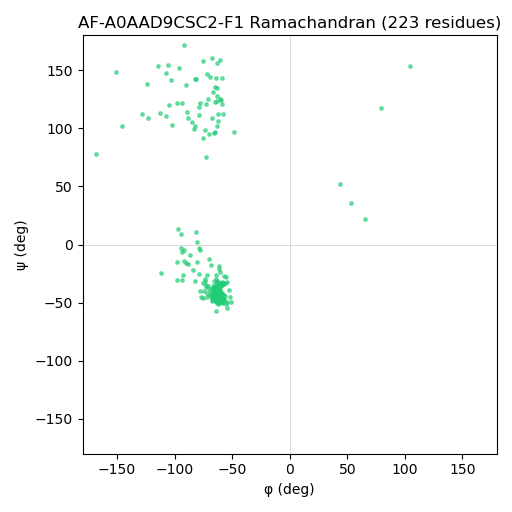 1533 C C . THR A 1 194 ? -19.987 0.196 -1.351 1.00 73.50 194 THR A C 1
ATOM 1535 O O . THR A 1 194 ? -20.903 -0.607 -1.538 1.00 73.50 194 THR A O 1
ATOM 1538 N N . ILE A 1 195 ? -20.013 1.081 -0.350 1.00 72.31 195 ILE A N 1
ATOM 1539 C CA . ILE A 1 195 ? -21.218 1.302 0.457 1.00 72.31 195 ILE A CA 1
ATOM 1540 C C . ILE A 1 195 ? -22.347 1.750 -0.470 1.00 72.31 195 ILE A C 1
ATOM 1542 O O . ILE A 1 195 ? -23.393 1.103 -0.473 1.00 72.31 195 ILE A O 1
ATOM 1546 N N . GLU A 1 196 ? -22.090 2.741 -1.323 1.00 74.19 196 GLU A N 1
ATOM 1547 C CA . GLU A 1 196 ? -23.033 3.247 -2.325 1.00 74.19 196 GLU A CA 1
ATOM 1548 C C . GLU A 1 196 ? -23.562 2.124 -3.233 1.00 74.19 196 GLU A C 1
ATOM 1550 O O . GLU A 1 196 ? -24.764 1.855 -3.249 1.00 74.19 196 GLU A O 1
ATOM 1555 N N . LEU A 1 197 ? 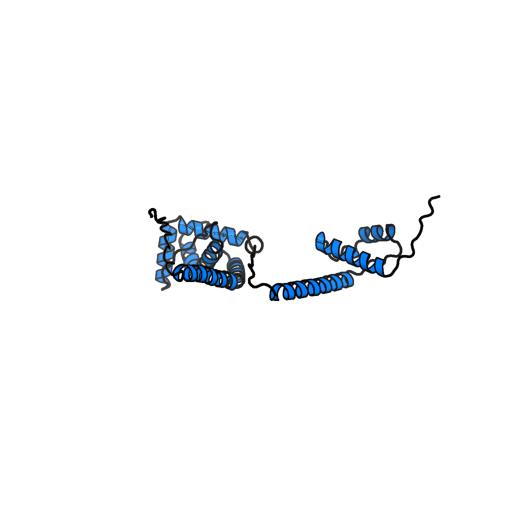-22.675 1.351 -3.873 1.00 65.19 197 LEU A N 1
ATOM 1556 C CA . LEU A 1 197 ? -23.069 0.209 -4.714 1.00 65.19 197 LEU A CA 1
ATOM 1557 C C . LEU A 1 197 ? -23.860 -0.867 -3.941 1.00 65.19 197 LEU A C 1
ATOM 1559 O O . LEU A 1 197 ? -24.741 -1.541 -4.489 1.00 65.19 197 LEU A O 1
ATOM 1563 N N . SER A 1 198 ? -23.556 -1.071 -2.656 1.00 62.09 198 SER A N 1
ATOM 1564 C CA . SER A 1 198 ? -24.272 -2.033 -1.809 1.00 62.09 198 SER A CA 1
ATOM 1565 C C . SER A 1 198 ? -25.672 -1.550 -1.412 1.00 62.09 198 SER A C 1
ATOM 1567 O O . SER A 1 198 ? -26.580 -2.368 -1.219 1.00 62.09 198 SER A O 1
ATOM 1569 N N . GLU A 1 199 ? -25.856 -0.235 -1.302 1.00 58.09 199 GLU A N 1
ATOM 1570 C CA . GLU A 1 199 ? -27.129 0.417 -1.012 1.00 58.09 199 GLU A CA 1
ATOM 1571 C C . GLU A 1 199 ? -28.014 0.485 -2.258 1.00 58.09 199 GLU A C 1
ATOM 1573 O O . GLU A 1 199 ? -29.193 0.136 -2.166 1.00 58.09 199 GLU A O 1
ATOM 1578 N N . GLU A 1 200 ? -27.448 0.774 -3.433 1.00 53.19 200 GLU A N 1
ATOM 1579 C CA . GLU A 1 200 ? -28.152 0.702 -4.720 1.00 53.19 200 GLU A CA 1
ATOM 1580 C C . GLU A 1 200 ? -28.718 -0.696 -4.980 1.00 53.19 200 GLU A C 1
ATOM 1582 O O . GLU A 1 200 ? -29.879 -0.844 -5.363 1.00 53.19 200 GLU A O 1
ATOM 1587 N N . LYS A 1 201 ? -27.955 -1.757 -4.681 1.00 48.44 201 LYS A N 1
ATOM 1588 C CA . LYS A 1 201 ? -28.449 -3.136 -4.812 1.00 48.44 201 LYS A CA 1
ATOM 1589 C C . LYS A 1 201 ? -29.638 -3.415 -3.883 1.00 48.44 201 LYS A C 1
ATOM 1591 O O . LYS A 1 201 ? -30.561 -4.140 -4.262 1.00 48.44 201 LYS A O 1
ATOM 1596 N N . LYS A 1 202 ? -29.653 -2.835 -2.676 1.00 47.62 202 LYS A N 1
ATOM 1597 C CA . LYS A 1 202 ? -30.793 -2.930 -1.744 1.00 47.62 202 LYS A CA 1
ATOM 1598 C C . LYS A 1 202 ? -31.985 -2.091 -2.213 1.00 47.62 202 LYS A C 1
ATOM 1600 O O . LYS A 1 202 ? -33.115 -2.545 -2.045 1.00 47.62 202 LYS A O 1
ATOM 1605 N N . ALA A 1 203 ? -31.756 -0.918 -2.804 1.00 39.44 203 ALA A N 1
ATOM 1606 C CA . ALA A 1 203 ? -32.798 -0.058 -3.365 1.00 39.44 203 ALA A CA 1
ATOM 1607 C C . ALA A 1 203 ? -33.457 -0.700 -4.599 1.00 39.44 203 ALA A C 1
ATOM 1609 O O . ALA A 1 203 ? -34.670 -0.882 -4.604 1.00 39.44 203 ALA A O 1
ATOM 1610 N N . ALA A 1 204 ? -32.669 -1.199 -5.555 1.00 43.16 204 ALA A N 1
ATOM 1611 C CA . ALA A 1 204 ? -33.160 -1.922 -6.731 1.00 43.16 204 ALA A CA 1
ATOM 1612 C C . ALA A 1 204 ? -33.952 -3.192 -6.363 1.00 43.16 204 ALA A C 1
ATOM 1614 O O . ALA A 1 204 ? -34.921 -3.548 -7.028 1.00 43.16 204 ALA A O 1
ATOM 1615 N N . THR A 1 205 ? -33.584 -3.861 -5.263 1.00 38.44 205 THR A N 1
ATOM 1616 C CA . THR A 1 205 ? -34.344 -5.011 -4.739 1.00 38.44 205 THR A CA 1
ATOM 1617 C C . THR A 1 205 ? -35.656 -4.585 -4.061 1.00 38.44 205 THR A C 1
ATOM 1619 O O . THR A 1 205 ? -36.628 -5.333 -4.097 1.00 38.44 205 THR A O 1
ATOM 1622 N N . ARG A 1 206 ? -35.714 -3.392 -3.448 1.00 35.94 206 ARG A N 1
ATOM 1623 C CA . ARG A 1 206 ? -36.937 -2.839 -2.831 1.00 35.94 206 ARG A CA 1
ATOM 1624 C C . ARG A 1 206 ? -37.902 -2.239 -3.852 1.00 35.94 206 ARG A C 1
ATOM 1626 O O . ARG A 1 206 ? -39.095 -2.190 -3.573 1.00 35.94 206 ARG A O 1
ATOM 1633 N N . GLU A 1 207 ? -37.399 -1.795 -4.999 1.00 36.81 207 GLU A N 1
ATOM 1634 C CA . GLU A 1 207 ? -38.191 -1.183 -6.071 1.00 36.81 207 GLU A CA 1
ATOM 1635 C C . GLU A 1 207 ? -38.696 -2.173 -7.122 1.00 36.81 207 GLU A C 1
ATOM 1637 O O . GLU A 1 207 ? -39.477 -1.772 -7.978 1.00 36.81 207 GLU A O 1
ATOM 1642 N N . ALA A 1 208 ? -38.324 -3.458 -7.055 1.00 31.77 208 ALA A N 1
ATOM 1643 C CA . ALA A 1 208 ? -38.966 -4.488 -7.864 1.00 31.77 208 ALA A CA 1
ATOM 1644 C C . ALA A 1 208 ? -40.457 -4.562 -7.474 1.00 31.77 208 ALA A C 1
ATOM 1646 O O . ALA A 1 208 ? -40.777 -5.069 -6.392 1.00 31.77 208 ALA A O 1
ATOM 1647 N N . PRO A 1 209 ? -41.395 -4.063 -8.305 1.00 35.53 209 PRO A N 1
ATOM 1648 C CA . PRO A 1 209 ? -42.808 -4.191 -8.005 1.00 35.53 209 PRO A CA 1
ATOM 1649 C C . PRO A 1 209 ? -43.121 -5.682 -8.025 1.00 35.53 209 PRO A C 1
ATOM 1651 O O . PRO A 1 209 ? -42.580 -6.409 -8.860 1.00 35.53 209 PRO A O 1
ATOM 1654 N N . HIS A 1 210 ? -44.001 -6.137 -7.134 1.00 39.47 210 HIS A N 1
ATOM 1655 C CA . HIS A 1 210 ? -44.653 -7.434 -7.268 1.00 39.47 210 HIS A CA 1
ATOM 1656 C C . HIS A 1 210 ? -45.204 -7.557 -8.696 1.00 39.47 210 HIS A C 1
ATOM 1658 O O . HIS A 1 210 ? -46.271 -7.029 -9.007 1.00 39.47 210 HIS A O 1
ATOM 1664 N N . ALA A 1 211 ? -44.450 -8.209 -9.580 1.00 29.19 211 ALA A N 1
ATOM 1665 C CA . ALA A 1 211 ? -44.920 -8.544 -10.906 1.00 29.19 211 ALA A CA 1
ATOM 1666 C C . ALA A 1 211 ? -46.105 -9.497 -10.698 1.00 29.19 211 ALA A C 1
ATOM 1668 O O . ALA A 1 211 ? -45.948 -10.497 -9.988 1.00 29.19 211 ALA A O 1
ATOM 1669 N N . PRO A 1 212 ? -47.300 -9.189 -11.231 1.00 34.25 212 PRO A N 1
ATOM 1670 C CA . PRO A 1 212 ? -48.434 -10.079 -11.094 1.00 34.25 212 PRO A CA 1
ATOM 1671 C C . PRO A 1 212 ? -48.064 -11.407 -11.752 1.00 34.25 212 PRO A C 1
ATOM 1673 O O . PRO A 1 212 ? -47.624 -11.457 -12.901 1.00 34.25 212 PRO A O 1
ATOM 1676 N N . ILE A 1 213 ? -48.200 -12.476 -10.975 1.00 31.50 213 ILE A N 1
ATOM 1677 C CA . ILE A 1 213 ? -48.056 -13.849 -11.436 1.00 31.50 213 ILE A CA 1
ATOM 1678 C C . ILE A 1 213 ? -49.165 -14.061 -12.471 1.00 31.50 213 ILE A C 1
ATOM 1680 O O . ILE A 1 213 ? -50.331 -14.214 -12.115 1.00 31.50 213 ILE A O 1
ATOM 1684 N N . TYR A 1 214 ? -48.823 -14.016 -13.757 1.00 29.89 214 TYR A N 1
ATOM 1685 C CA . TYR A 1 214 ? -49.714 -14.491 -14.808 1.00 29.89 214 TYR A CA 1
ATOM 1686 C C . TYR A 1 214 ? -49.675 -16.024 -14.788 1.00 29.89 214 TYR A C 1
ATOM 1688 O O . TYR A 1 214 ? -48.826 -16.649 -15.422 1.00 29.89 214 TYR A O 1
ATOM 1696 N N . GLU A 1 215 ? -50.583 -16.636 -14.028 1.00 31.19 215 GLU A N 1
ATOM 1697 C CA . GLU A 1 215 ? -50.943 -18.041 -14.211 1.00 31.19 215 GLU A CA 1
ATOM 1698 C C . GLU A 1 215 ? -51.666 -18.189 -15.556 1.00 31.19 215 GLU A C 1
ATOM 1700 O O . GLU A 1 215 ? -52.804 -17.755 -15.736 1.00 31.19 215 GLU A O 1
ATOM 1705 N N . HIS A 1 216 ? -51.001 -18.817 -16.526 1.00 33.62 216 HIS A N 1
ATOM 1706 C CA . HIS A 1 216 ? -51.655 -19.312 -17.731 1.00 33.62 216 HIS A CA 1
ATOM 1707 C C . HIS A 1 216 ? -52.544 -20.507 -17.368 1.00 33.62 216 HIS A C 1
ATOM 1709 O O . HIS A 1 216 ? -52.090 -21.649 -17.321 1.00 33.62 216 HIS A O 1
ATOM 1715 N N . HIS A 1 217 ? -53.829 -20.249 -17.135 1.00 31.14 217 HIS A N 1
ATOM 1716 C CA . HIS A 1 217 ? -54.851 -21.286 -17.089 1.00 31.14 217 HIS A CA 1
ATOM 1717 C C . HIS A 1 217 ? -55.301 -21.597 -18.526 1.00 31.14 217 HIS A C 1
ATOM 1719 O O . HIS A 1 217 ? -56.072 -20.857 -19.135 1.00 31.14 217 HIS A O 1
ATOM 1725 N N . VAL A 1 218 ? -54.767 -22.676 -19.103 1.00 32.94 218 VAL A N 1
ATOM 1726 C CA . VAL A 1 218 ? -55.238 -23.232 -20.379 1.00 32.94 218 VAL A CA 1
ATOM 1727 C C . VAL A 1 218 ? -56.457 -24.105 -20.085 1.00 32.94 218 VAL A C 1
ATOM 1729 O O . VAL A 1 218 ? -56.309 -25.239 -19.640 1.00 32.94 218 VAL A O 1
ATOM 1732 N N . ILE A 1 219 ? -57.662 -23.592 -20.346 1.00 33.69 219 ILE A N 1
ATOM 1733 C CA . ILE A 1 219 ? -58.865 -24.423 -20.490 1.00 33.69 219 ILE A CA 1
ATOM 1734 C C . ILE A 1 219 ? -59.147 -24.540 -21.987 1.00 33.69 219 ILE A C 1
ATOM 1736 O O . ILE A 1 219 ? -59.620 -23.600 -22.624 1.00 33.69 219 ILE A O 1
ATOM 1740 N N . GLY A 1 220 ? -58.804 -25.691 -22.561 1.00 34.19 220 GLY A N 1
ATOM 1741 C CA . GLY A 1 220 ? -59.234 -26.069 -23.902 1.00 34.19 220 GLY A CA 1
ATOM 1742 C C . GLY A 1 220 ? -60.717 -26.433 -23.886 1.00 34.19 220 GLY A C 1
ATOM 1743 O O . GLY A 1 220 ? -61.123 -27.345 -23.169 1.00 34.19 220 GLY A O 1
ATOM 1744 N N . ASN A 1 221 ? -61.514 -25.714 -24.675 1.00 32.41 221 ASN A N 1
ATOM 1745 C CA . ASN A 1 221 ? -62.918 -26.026 -24.918 1.00 32.41 221 ASN A CA 1
ATOM 1746 C C . ASN A 1 221 ? -63.065 -27.346 -25.689 1.00 32.41 221 ASN A C 1
ATOM 1748 O O . ASN A 1 221 ? -62.459 -27.536 -26.744 1.00 32.41 221 ASN A O 1
ATOM 1752 N N . ALA A 1 222 ? -63.941 -28.210 -25.179 1.00 36.41 222 ALA A N 1
ATOM 1753 C CA . ALA A 1 222 ? -64.554 -29.317 -25.898 1.00 36.41 222 ALA A CA 1
ATOM 1754 C C . ALA A 1 222 ? -66.024 -28.980 -26.223 1.00 36.41 222 ALA A C 1
ATOM 1756 O O . ALA A 1 222 ? -66.666 -28.260 -25.460 1.00 36.41 222 ALA A O 1
ATOM 1757 N N . THR A 1 223 ? -66.543 -29.605 -27.293 1.00 39.53 223 THR A N 1
ATOM 1758 C CA . THR A 1 223 ? -67.931 -29.602 -27.837 1.00 39.53 223 THR A CA 1
ATOM 1759 C C . THR A 1 223 ? -68.277 -28.354 -28.669 1.00 39.53 223 THR A C 1
ATOM 1761 O O . THR A 1 223 ? -68.125 -27.242 -28.186 1.00 39.53 223 THR A O 1
ATOM 1764 N N . GLY A 1 224 ? -68.586 -28.425 -29.972 1.00 37.44 224 GLY A N 1
ATOM 1765 C CA . GLY A 1 224 ? -69.606 -29.221 -30.690 1.00 37.44 224 GLY A CA 1
ATOM 1766 C C . GLY A 1 224 ? -70.772 -28.273 -31.064 1.00 37.44 224 GLY A C 1
ATOM 1767 O O . GLY A 1 224 ? -70.942 -27.288 -30.343 1.00 37.44 224 GLY A O 1
ATOM 1768 N N . PRO A 1 225 ? -71.593 -28.492 -32.113 1.00 40.28 225 PRO A N 1
ATOM 1769 C CA . PRO A 1 225 ? -71.741 -29.659 -32.992 1.00 40.28 225 PRO A CA 1
ATOM 1770 C C . PRO A 1 225 ? -71.115 -29.521 -34.391 1.00 40.28 225 PRO A C 1
ATOM 1772 O O . PRO A 1 225 ? -70.881 -28.380 -34.849 1.00 40.28 225 PRO A O 1
#

Organism: Dissostichus eleginoides (NCBI:txid100907)

pLDDT: mean 76.96, std 19.3, range [29.19, 97.25]

Solvent-accessible surface area (backbone atoms only — not comparable to full-atom values): 13745 Å² total; per-residue (Å²): 136,85,80,78,80,78,71,85,81,53,73,71,55,56,53,51,54,51,53,51,53,53,43,51,33,64,76,70,67,46,63,67,59,53,61,71,34,67,68,51,46,53,52,47,41,73,75,36,75,85,62,78,76,58,52,50,67,57,52,50,53,52,51,52,52,49,50,53,52,53,50,53,50,52,50,59,55,57,73,72,50,96,74,84,87,85,81,77,90,60,69,80,75,80,48,53,64,54,49,52,43,49,51,51,49,42,49,46,44,71,71,34,66,67,50,41,54,40,34,44,51,41,20,52,75,70,74,42,81,79,76,78,80,46,72,59,45,92,92,41,88,60,28,53,58,52,20,50,52,45,48,61,78,37,41,65,39,50,52,57,31,49,73,72,61,83,61,92,70,71,73,83,48,76,65,46,52,48,52,53,51,56,52,48,65,69,43,46,65,59,52,51,54,46,52,52,57,56,48,49,56,53,47,58,63,70,65,57,68,86,71,78,81,79,76,84,79,83,79,81,88,78,84,86,135

InterPro domains:
  IPR052035 Zinc finger BED domain-containing [PTHR46481] (14-101)

Radius of gyration: 31.63 Å; Cα contacts (8 Å, |Δi|>4): 112; chains: 1; bounding box: 107×42×78 Å